Protein AF-W2SIA5-F1 (afdb_monomer)

Nearest PDB structures (foldseek):
  8cmk-assembly1_A  TM=9.482E-01  e=4.104E-12  Homo sapiens
  6gx9-assembly2_B  TM=9.485E-01  e=7.950E-12  Homo sapiens
  4c0o-assembly1_A  TM=9.451E-01  e=1.082E-11  Homo sapiens
  6gx9-assembly1_A  TM=9.386E-01  e=1.349E-11  Homo sapiens
  8cmk-assembly1_B  TM=9.142E-01  e=4.394E-10  Homo sapiens

Organism: Necator americanus (NCBI:txid51031)

Structure (mmCIF, N/CA/C/O backbone):
data_AF-W2SIA5-F1
#
_entry.id   AF-W2SIA5-F1
#
loop_
_atom_site.group_PDB
_atom_site.id
_atom_site.type_symbol
_atom_site.label_atom_id
_atom_site.label_alt_id
_atom_site.label_comp_id
_atom_site.label_asym_id
_atom_site.label_entity_id
_atom_site.label_seq_id
_atom_site.pdbx_PDB_ins_code
_atom_site.Cartn_x
_atom_site.Cartn_y
_atom_site.Cartn_z
_atom_site.occupancy
_atom_site.B_iso_or_equiv
_atom_site.auth_seq_id
_atom_site.auth_comp_id
_atom_site.auth_asym_id
_atom_site.auth_atom_id
_atom_site.pdbx_PDB_model_num
ATOM 1 N N . VAL A 1 1 ? -21.679 -14.537 -2.484 1.00 41.00 1 VAL A N 1
ATOM 2 C CA . VAL A 1 1 ? -22.756 -14.202 -1.515 1.00 41.00 1 VAL A CA 1
ATOM 3 C C . VAL A 1 1 ? -22.222 -14.153 -0.088 1.00 41.00 1 VAL A C 1
ATOM 5 O O . VAL A 1 1 ? -22.382 -13.116 0.531 1.00 41.00 1 VAL A O 1
ATOM 8 N N . ALA A 1 2 ? -21.519 -15.187 0.402 1.00 56.16 2 ALA A N 1
ATOM 9 C CA . ALA A 1 2 ? -20.934 -15.184 1.752 1.00 56.16 2 ALA A CA 1
ATOM 10 C C . ALA A 1 2 ? -19.915 -14.049 2.004 1.00 56.16 2 ALA A C 1
ATOM 12 O O . ALA A 1 2 ? -19.943 -13.447 3.071 1.00 56.16 2 ALA A O 1
ATOM 13 N N . ASP A 1 3 ? -19.079 -13.717 1.011 1.00 70.75 3 ASP A N 1
ATOM 14 C CA . ASP A 1 3 ? -18.048 -12.673 1.152 1.00 70.75 3 ASP A CA 1
ATOM 15 C C . ASP A 1 3 ? -18.654 -11.268 1.326 1.00 70.75 3 ASP A C 1
ATOM 17 O O . ASP A 1 3 ? -18.312 -10.548 2.255 1.00 70.75 3 ASP A O 1
ATOM 21 N N . ALA A 1 4 ? -19.673 -10.926 0.526 1.00 81.69 4 ALA A N 1
ATOM 22 C CA . ALA A 1 4 ? -20.373 -9.645 0.640 1.00 81.69 4 ALA A CA 1
ATOM 23 C C . ALA A 1 4 ? -21.065 -9.475 2.004 1.00 81.69 4 ALA A C 1
ATOM 25 O O . ALA A 1 4 ? -20.982 -8.410 2.609 1.00 81.69 4 ALA A O 1
ATOM 26 N N . THR A 1 5 ? -21.723 -10.522 2.517 1.00 85.62 5 THR A N 1
ATOM 27 C CA . THR A 1 5 ? -22.340 -10.476 3.851 1.00 85.62 5 THR A CA 1
ATOM 28 C C . THR A 1 5 ? -21.289 -10.327 4.950 1.00 85.62 5 THR A C 1
ATOM 30 O O . THR A 1 5 ? -21.499 -9.548 5.876 1.00 85.62 5 THR A O 1
ATOM 33 N N . ALA A 1 6 ? -20.151 -11.019 4.840 1.00 85.50 6 ALA A N 1
ATOM 34 C CA . ALA A 1 6 ? -19.053 -10.889 5.795 1.00 85.50 6 ALA A CA 1
ATOM 35 C C . ALA A 1 6 ? -18.486 -9.462 5.814 1.00 85.50 6 ALA A C 1
ATOM 37 O O . ALA A 1 6 ? -18.355 -8.883 6.889 1.00 85.50 6 ALA A O 1
ATOM 38 N N . THR A 1 7 ? -18.244 -8.854 4.648 1.00 88.25 7 THR A N 1
ATOM 39 C CA . THR A 1 7 ? -17.794 -7.456 4.565 1.00 88.25 7 THR A CA 1
ATOM 40 C C . THR A 1 7 ? -18.793 -6.499 5.212 1.00 88.25 7 THR A C 1
ATOM 42 O O . THR A 1 7 ? -18.383 -5.645 5.988 1.00 88.25 7 THR A O 1
ATOM 45 N N . GLN A 1 8 ? -20.099 -6.656 4.964 1.00 90.75 8 GLN A N 1
ATOM 46 C CA . GLN A 1 8 ? -21.122 -5.793 5.575 1.00 90.75 8 GLN A CA 1
ATOM 47 C C . GLN A 1 8 ? -21.176 -5.927 7.103 1.00 90.75 8 GLN A C 1
ATOM 49 O O . GLN A 1 8 ? -21.373 -4.934 7.798 1.00 90.75 8 GLN A O 1
ATOM 54 N N . LEU A 1 9 ? -20.956 -7.129 7.642 1.00 91.06 9 LEU A N 1
ATOM 55 C CA . LEU A 1 9 ? -20.844 -7.325 9.089 1.00 91.06 9 LEU A CA 1
ATOM 56 C C . LEU A 1 9 ? -19.571 -6.683 9.656 1.00 91.06 9 LEU A C 1
ATOM 58 O O . LEU A 1 9 ? -19.629 -6.079 10.724 1.00 91.06 9 LEU A O 1
ATOM 62 N N . CYS A 1 10 ? -18.439 -6.778 8.950 1.00 91.75 10 CYS A N 1
ATOM 63 C CA . CYS A 1 10 ? -17.202 -6.101 9.343 1.00 91.75 10 CYS A CA 1
ATOM 64 C C . CYS A 1 10 ? -17.365 -4.574 9.352 1.00 91.75 10 CYS A C 1
ATOM 66 O O . CYS A 1 10 ? -16.925 -3.937 10.304 1.00 91.75 10 CYS A O 1
ATOM 68 N N . LEU A 1 11 ? -18.035 -4.010 8.342 1.00 91.69 11 LEU A N 1
ATOM 69 C CA . LEU A 1 11 ? -18.348 -2.580 8.260 1.00 91.69 11 LEU A CA 1
ATOM 70 C C . LEU A 1 11 ? -19.246 -2.138 9.417 1.00 91.69 11 LEU A C 1
ATOM 72 O O . LEU A 1 11 ? -18.888 -1.230 10.155 1.00 91.69 11 LEU A O 1
ATOM 76 N N . ALA A 1 12 ? -20.354 -2.847 9.655 1.00 92.62 12 ALA A N 1
ATOM 77 C CA . ALA A 1 12 ? -21.257 -2.537 10.764 1.00 92.62 12 ALA A CA 1
ATOM 78 C C . ALA A 1 12 ? -20.556 -2.604 12.134 1.00 92.62 12 ALA A C 1
ATOM 80 O O . ALA A 1 12 ? -20.867 -1.827 13.037 1.00 92.62 12 ALA A O 1
ATOM 81 N N . LEU A 1 13 ? -19.607 -3.530 12.296 1.00 92.00 13 LEU A N 1
ATOM 82 C CA . LEU A 1 13 ? -18.819 -3.665 13.517 1.00 92.00 13 LEU A CA 1
ATOM 83 C C . LEU A 1 13 ? -17.800 -2.528 13.682 1.00 92.00 13 LEU A C 1
ATOM 85 O O . LEU A 1 13 ? -17.664 -2.000 14.784 1.00 92.00 13 LEU A O 1
ATOM 89 N N . ALA A 1 14 ? -17.116 -2.141 12.602 1.00 92.56 14 ALA A N 1
ATOM 90 C CA . ALA A 1 14 ? -16.221 -0.986 12.576 1.00 92.56 14 ALA A CA 1
ATOM 91 C C . ALA A 1 14 ? -16.980 0.309 12.910 1.00 92.56 14 ALA A C 1
ATOM 93 O O . ALA A 1 14 ? -16.576 1.042 13.811 1.00 92.56 14 ALA A O 1
ATOM 94 N N . ASP A 1 15 ? -18.128 0.533 12.272 1.00 92.19 15 ASP A N 1
ATOM 95 C CA . ASP A 1 15 ? -19.009 1.676 12.525 1.00 92.19 15 ASP A CA 1
ATOM 96 C C . ASP A 1 15 ? -19.472 1.754 13.979 1.00 92.19 15 ASP A C 1
ATOM 98 O O . ASP A 1 15 ? -19.475 2.833 14.579 1.00 92.19 15 ASP A O 1
ATOM 102 N N . LEU A 1 16 ? -19.874 0.615 14.552 1.00 92.75 16 LEU A N 1
ATOM 103 C CA . LEU A 1 16 ? -20.280 0.537 15.950 1.00 92.75 16 LEU A CA 1
ATOM 104 C C . LEU A 1 16 ? -19.120 0.922 16.869 1.00 92.75 16 LEU A C 1
ATOM 106 O O . LEU A 1 16 ? -19.309 1.731 17.773 1.00 92.75 16 LEU A O 1
ATOM 110 N N . TYR A 1 17 ? -17.921 0.394 16.617 1.00 92.62 17 TYR A N 1
ATOM 111 C CA . TYR A 1 17 ? -16.740 0.728 17.409 1.00 92.62 17 TYR A CA 1
ATOM 112 C C . TYR A 1 17 ? -16.408 2.222 17.353 1.00 92.62 17 TYR A C 1
ATOM 114 O O . TYR A 1 17 ? -16.183 2.856 18.384 1.00 92.62 17 TYR A O 1
ATOM 122 N N . ILE A 1 18 ? -16.428 2.811 16.154 1.00 91.69 18 ILE A N 1
ATOM 123 C CA . ILE A 1 18 ? -16.121 4.233 15.953 1.00 91.69 18 ILE A CA 1
ATOM 124 C C . ILE A 1 18 ? -17.081 5.124 16.757 1.00 91.69 18 ILE A C 1
ATOM 126 O O . ILE A 1 18 ? -16.669 6.151 17.307 1.00 91.69 18 ILE A O 1
ATOM 130 N N . GLN A 1 19 ? -18.348 4.717 16.854 1.00 91.38 19 GLN A N 1
ATOM 131 C CA . GLN A 1 19 ? -19.415 5.467 17.517 1.00 91.38 19 GLN A CA 1
ATOM 132 C C . GLN A 1 19 ? -19.482 5.291 19.039 1.00 91.38 19 GLN A C 1
ATOM 134 O O . GLN A 1 19 ? -20.185 6.076 19.672 1.00 91.38 19 GLN A O 1
ATOM 139 N N . VAL A 1 20 ? -18.785 4.312 19.629 1.00 91.69 20 VAL A N 1
ATOM 140 C CA . VAL A 1 20 ? -18.813 4.025 21.077 1.00 91.69 20 VAL A CA 1
ATOM 141 C C . VAL A 1 20 ? -17.487 4.461 21.723 1.00 91.69 20 VAL A C 1
ATOM 143 O O . VAL A 1 20 ? -16.496 3.735 21.634 1.00 91.69 20 VAL A O 1
ATOM 146 N N . PRO A 1 21 ? -17.419 5.645 22.369 1.00 86.31 21 PRO A N 1
ATOM 147 C CA . PRO A 1 21 ? -16.171 6.201 22.903 1.00 86.31 21 PRO A CA 1
ATOM 148 C C . PRO A 1 21 ? -15.521 5.377 24.017 1.00 86.31 21 PRO A C 1
ATOM 150 O O . PRO A 1 21 ? -14.311 5.445 24.223 1.00 86.31 21 PRO A O 1
ATOM 153 N N . GLU A 1 22 ? -16.317 4.605 24.751 1.00 90.00 22 GLU A N 1
ATOM 154 C CA . GLU A 1 22 ? -15.862 3.772 25.862 1.00 90.00 22 GLU A CA 1
ATOM 155 C C . GLU A 1 22 ? -15.037 2.569 25.390 1.00 90.00 22 GLU A C 1
ATOM 157 O O . GLU A 1 22 ? -14.276 1.993 26.174 1.00 90.00 22 GLU A O 1
ATOM 162 N N . TRP A 1 23 ? -15.181 2.177 24.123 1.00 89.31 23 TRP A N 1
ATOM 163 C CA . TRP A 1 23 ? -14.429 1.076 23.539 1.00 89.31 23 TRP A CA 1
ATOM 164 C C . TRP A 1 23 ? -13.054 1.570 23.084 1.00 89.31 23 TRP A C 1
ATOM 166 O O . TRP A 1 23 ? -12.936 2.586 22.398 1.00 89.31 23 TRP A O 1
ATOM 176 N N . ASN A 1 24 ? -12.019 0.856 23.530 1.00 87.31 24 ASN A N 1
ATOM 177 C CA . ASN A 1 24 ? -10.614 1.205 23.345 1.00 87.31 24 ASN A CA 1
ATOM 178 C C . ASN A 1 24 ? -9.786 -0.063 23.096 1.00 87.31 24 ASN A C 1
ATOM 180 O O . ASN A 1 24 ? -10.102 -1.127 23.631 1.00 87.31 24 ASN A O 1
ATOM 184 N N . ASN A 1 25 ? -8.670 0.081 22.382 1.00 84.88 25 ASN A N 1
ATOM 185 C CA . ASN A 1 25 ? -7.676 -0.965 22.117 1.00 84.88 25 ASN A CA 1
ATOM 186 C C . ASN A 1 25 ? -8.219 -2.185 21.346 1.00 84.88 25 ASN A C 1
ATOM 188 O O . ASN A 1 25 ? -7.842 -3.338 21.586 1.00 84.88 25 ASN A O 1
ATOM 192 N N . TRP A 1 26 ? -9.108 -1.930 20.395 1.00 85.69 26 TRP A N 1
ATOM 193 C CA . TRP A 1 26 ? -9.851 -2.964 19.681 1.00 85.69 26 TRP A CA 1
ATOM 194 C C . TRP A 1 26 ? -8.997 -3.825 18.780 1.00 85.69 26 TRP A C 1
ATOM 196 O O . TRP A 1 26 ? -9.182 -5.038 18.735 1.00 85.69 26 TRP A O 1
ATOM 206 N N . VAL A 1 27 ? -8.026 -3.229 18.089 1.00 87.69 27 VAL A N 1
ATOM 207 C CA . VAL A 1 27 ? -7.151 -3.986 17.187 1.00 87.69 27 VAL A CA 1
ATOM 208 C C . VAL A 1 27 ? -6.366 -5.043 17.962 1.00 87.69 27 VAL A C 1
ATOM 210 O O . VAL A 1 27 ? -6.310 -6.198 17.543 1.00 87.69 27 VAL A O 1
ATOM 213 N N . ALA A 1 28 ? -5.813 -4.688 19.124 1.00 87.31 28 ALA A N 1
ATOM 214 C CA . ALA A 1 28 ? -5.095 -5.644 19.960 1.00 87.31 28 ALA A CA 1
ATOM 215 C C . ALA A 1 28 ? -6.031 -6.734 20.503 1.00 87.31 28 ALA A C 1
ATOM 217 O O . ALA A 1 28 ? -5.681 -7.915 20.498 1.00 87.31 28 ALA A O 1
ATOM 218 N N . GLU A 1 29 ? -7.236 -6.360 20.942 1.00 88.44 29 GLU A N 1
ATOM 219 C CA . GLU A 1 29 ? -8.228 -7.320 21.421 1.00 88.44 29 GLU A CA 1
ATOM 220 C C . GLU A 1 29 ? -8.662 -8.297 20.318 1.00 88.44 29 GLU A C 1
ATOM 222 O O . GLU A 1 29 ? -8.733 -9.502 20.564 1.00 88.44 29 GLU A O 1
ATOM 227 N N . LEU A 1 30 ? -8.880 -7.812 19.094 1.00 88.38 30 LEU A N 1
ATOM 228 C CA . LEU A 1 30 ? -9.180 -8.644 17.933 1.00 88.38 30 LEU A CA 1
ATOM 229 C C . LEU A 1 30 ? -8.045 -9.622 17.638 1.00 88.38 30 LEU A C 1
ATOM 231 O O . LEU A 1 30 ? -8.294 -10.823 17.568 1.00 88.38 30 LEU A O 1
ATOM 235 N N . LEU A 1 31 ? -6.806 -9.144 17.502 1.00 88.50 31 LEU A N 1
ATOM 236 C CA . LEU A 1 31 ? -5.654 -10.006 17.212 1.00 88.50 31 LEU A CA 1
ATOM 237 C C . LEU A 1 31 ? -5.499 -11.111 18.274 1.00 88.50 31 LEU A C 1
ATOM 239 O O . LEU A 1 31 ? -5.285 -12.279 17.937 1.00 88.50 31 LEU A O 1
ATOM 243 N N . ASN A 1 32 ? -5.700 -10.779 19.552 1.00 87.00 32 ASN A N 1
ATOM 244 C CA . ASN A 1 32 ? -5.627 -11.738 20.657 1.00 87.00 32 ASN A CA 1
ATOM 245 C C . ASN A 1 32 ? -6.797 -12.733 20.663 1.00 87.00 32 ASN A C 1
ATOM 247 O O . ASN A 1 32 ? -6.602 -13.932 20.850 1.00 87.00 32 ASN A O 1
ATOM 251 N N . ARG A 1 33 ? -8.032 -12.267 20.448 1.00 86.25 33 ARG A N 1
ATOM 252 C CA . ARG A 1 33 ? -9.214 -13.144 20.445 1.00 86.25 33 ARG A CA 1
ATOM 253 C C . ARG A 1 33 ? -9.201 -14.096 19.260 1.00 86.25 33 ARG A C 1
ATOM 255 O O . ARG A 1 33 ? -9.511 -15.272 19.417 1.00 86.25 33 ARG A O 1
ATOM 262 N N . PHE A 1 34 ? -8.847 -13.604 18.079 1.00 82.69 34 PHE A N 1
ATOM 263 C CA . PHE A 1 34 ? -8.859 -14.403 16.859 1.00 82.69 34 PHE A CA 1
ATOM 264 C C . PHE A 1 34 ? -7.721 -15.419 16.798 1.00 82.69 34 PHE A C 1
ATOM 266 O O . PHE A 1 34 ? -7.920 -16.481 16.216 1.00 82.69 34 PHE A O 1
ATOM 273 N N . SER A 1 35 ? -6.579 -15.140 17.431 1.00 76.19 35 SER A N 1
ATOM 274 C CA . SER A 1 35 ? -5.504 -16.129 17.589 1.00 76.19 35 SER A CA 1
ATOM 275 C C . SER A 1 35 ? -5.831 -17.220 18.617 1.00 76.19 35 SER A C 1
ATOM 277 O O . SER A 1 35 ? -5.344 -18.339 18.482 1.00 76.19 35 SER A O 1
ATOM 279 N N . ALA A 1 36 ? -6.675 -16.934 19.615 1.00 78.75 36 ALA A N 1
ATOM 280 C CA . ALA A 1 36 ? -7.061 -17.893 20.654 1.00 78.75 36 ALA A CA 1
ATOM 281 C C . ALA A 1 36 ? -8.204 -18.848 20.255 1.00 78.75 36 ALA A C 1
ATOM 283 O O . ALA A 1 36 ? -8.404 -19.876 20.902 1.00 78.75 36 ALA A O 1
ATOM 284 N N . LEU A 1 37 ? -8.994 -18.506 19.235 1.00 78.25 37 LEU A N 1
ATOM 285 C CA . LEU A 1 37 ? -10.151 -19.297 18.815 1.00 78.25 37 LEU A CA 1
ATOM 286 C C . LEU A 1 37 ? -9.750 -20.435 17.865 1.00 78.25 37 LEU A C 1
ATOM 288 O O . LEU A 1 37 ? -9.020 -20.226 16.903 1.00 78.25 37 LEU A O 1
ATOM 292 N N . GLU A 1 38 ? -10.328 -21.623 18.053 1.00 72.00 38 GLU A N 1
ATOM 293 C CA . GLU A 1 38 ? -10.110 -22.762 17.152 1.00 72.00 38 GLU A CA 1
ATOM 294 C C . GLU A 1 38 ? -10.699 -22.503 15.750 1.00 72.00 38 GLU A C 1
ATOM 296 O O . GLU A 1 38 ? -11.859 -22.088 15.622 1.00 72.00 38 GLU A O 1
ATOM 301 N N . GLY A 1 39 ? -9.907 -22.748 14.698 1.00 78.44 39 GLY A N 1
ATOM 302 C CA . GLY A 1 39 ? -10.290 -22.633 13.280 1.00 78.44 39 GLY A CA 1
ATOM 303 C C . GLY A 1 39 ? -9.707 -21.411 12.550 1.00 78.44 39 GLY A C 1
ATOM 304 O O . GLY A 1 39 ? -9.493 -20.360 13.150 1.00 78.44 39 GLY A O 1
ATOM 305 N N . ASP A 1 40 ? -9.485 -21.536 11.236 1.00 83.88 40 ASP A N 1
ATOM 306 C CA . ASP A 1 40 ? -8.962 -20.446 10.400 1.00 83.88 40 ASP A CA 1
ATOM 307 C C . ASP A 1 40 ? -10.010 -19.337 10.196 1.00 83.88 40 ASP A C 1
ATOM 309 O O . ASP A 1 40 ? -11.038 -19.525 9.542 1.00 83.88 40 ASP A O 1
ATOM 313 N N . ARG A 1 41 ? -9.734 -18.158 10.764 1.00 87.50 41 ARG A N 1
ATOM 314 C CA . ARG A 1 41 ? -10.523 -16.925 10.594 1.00 87.50 41 ARG A CA 1
ATOM 315 C C . ARG A 1 41 ? -9.714 -15.798 9.953 1.00 87.50 41 ARG A C 1
ATOM 317 O O . ARG A 1 41 ? -10.160 -14.650 9.959 1.00 87.50 41 ARG A O 1
ATOM 324 N N . THR A 1 42 ? -8.556 -16.118 9.380 1.00 90.25 42 THR A N 1
ATOM 325 C CA . THR A 1 42 ? -7.584 -15.150 8.848 1.00 90.25 42 THR A CA 1
ATOM 326 C C . THR A 1 42 ? -8.234 -14.218 7.825 1.00 90.25 42 THR A C 1
ATOM 328 O O . THR A 1 42 ? -8.111 -13.001 7.924 1.00 90.25 42 THR A O 1
ATOM 331 N N . ARG A 1 43 ? -9.036 -14.769 6.901 1.00 90.31 43 ARG A N 1
ATOM 332 C CA . ARG A 1 43 ? -9.783 -13.999 5.883 1.00 90.31 43 ARG A CA 1
ATOM 333 C C . ARG A 1 43 ? -10.713 -12.943 6.484 1.00 90.31 43 ARG A C 1
ATOM 335 O O . ARG A 1 43 ? -10.759 -11.809 6.007 1.00 90.31 43 ARG A O 1
ATOM 342 N N . MET A 1 44 ? -11.454 -13.311 7.527 1.00 88.88 44 MET A N 1
ATOM 343 C CA . MET A 1 44 ? -12.400 -12.411 8.187 1.00 88.88 44 MET A CA 1
ATOM 344 C C . MET A 1 44 ? -11.668 -11.331 8.983 1.00 88.88 44 MET A C 1
ATOM 346 O O . MET A 1 44 ? -12.041 -10.164 8.905 1.00 88.88 44 MET A O 1
ATOM 350 N N . LEU A 1 45 ? -10.600 -11.704 9.695 1.00 91.88 45 LEU A N 1
ATOM 351 C CA . LEU A 1 45 ? -9.780 -10.755 10.441 1.00 91.88 45 LEU A CA 1
ATOM 352 C C . LEU A 1 45 ? -9.109 -9.738 9.509 1.00 91.88 45 LEU A C 1
ATOM 354 O O . LEU A 1 45 ? -9.203 -8.547 9.772 1.00 91.88 45 LEU A O 1
ATOM 358 N N . LEU A 1 46 ? -8.526 -10.167 8.385 1.00 92.25 46 LEU A N 1
ATOM 359 C CA . LEU A 1 46 ? -7.980 -9.247 7.376 1.00 92.25 46 LEU A CA 1
ATOM 360 C C . LEU A 1 46 ? -9.039 -8.297 6.820 1.00 92.25 46 LEU A C 1
ATOM 362 O O . LEU A 1 46 ? -8.768 -7.116 6.642 1.00 92.25 46 LEU A O 1
ATOM 366 N N . THR A 1 47 ? -10.246 -8.804 6.555 1.00 91.56 47 THR A N 1
ATOM 367 C CA . THR A 1 47 ? -11.352 -7.965 6.075 1.00 91.56 47 THR A CA 1
ATOM 368 C C . THR A 1 47 ? -11.701 -6.903 7.113 1.00 91.56 47 THR A C 1
ATOM 370 O O . THR A 1 47 ? -11.823 -5.737 6.760 1.00 91.56 47 THR A O 1
ATOM 373 N N . LEU A 1 48 ? -11.789 -7.281 8.391 1.00 92.25 48 LEU A N 1
ATOM 374 C CA . LEU A 1 48 ? -12.081 -6.361 9.487 1.00 92.25 48 LEU A CA 1
ATOM 375 C C . LEU A 1 48 ? -10.969 -5.322 9.695 1.00 92.25 48 LEU A C 1
ATOM 377 O O . LEU A 1 48 ? -11.263 -4.138 9.822 1.00 92.25 48 LEU A O 1
ATOM 381 N N . LEU A 1 49 ? -9.704 -5.752 9.687 1.00 93.38 49 LEU A N 1
ATOM 382 C CA . LEU A 1 49 ? -8.547 -4.860 9.798 1.00 93.38 49 LEU A CA 1
ATOM 383 C C . LEU A 1 49 ? -8.484 -3.881 8.625 1.00 93.38 49 LEU A C 1
ATOM 385 O O . LEU A 1 49 ? -8.169 -2.720 8.835 1.00 93.38 49 LEU A O 1
ATOM 389 N N . ARG A 1 50 ? -8.822 -4.319 7.409 1.00 93.25 50 ARG A N 1
ATOM 390 C CA . ARG A 1 50 ? -8.833 -3.456 6.226 1.00 93.25 50 ARG A CA 1
ATOM 391 C C . ARG A 1 50 ? -9.937 -2.398 6.285 1.00 93.25 50 ARG A C 1
ATOM 393 O O . ARG A 1 50 ? -9.653 -1.231 6.043 1.00 93.25 50 ARG A O 1
ATOM 400 N N . VAL A 1 51 ? -11.182 -2.790 6.571 1.00 92.06 51 VAL A N 1
ATOM 401 C CA . VAL A 1 51 ? -12.313 -1.841 6.538 1.00 92.06 51 VAL A CA 1
ATOM 402 C C . VAL A 1 51 ? -12.245 -0.820 7.668 1.00 92.06 51 VAL A C 1
ATOM 404 O O . VAL A 1 51 ? -12.802 0.261 7.553 1.00 92.06 51 VAL A O 1
ATOM 407 N N . PHE A 1 52 ? -11.566 -1.137 8.770 1.00 91.50 52 PHE A N 1
ATOM 408 C CA . PHE A 1 52 ? -11.599 -0.288 9.951 1.00 91.50 52 PHE A CA 1
ATOM 409 C C . PHE A 1 52 ? -10.933 1.093 9.739 1.00 91.50 52 PHE A C 1
ATOM 411 O O . PHE A 1 52 ? -11.596 2.095 10.006 1.00 91.50 52 PHE A O 1
ATOM 418 N N . PRO A 1 53 ? -9.704 1.208 9.191 1.00 91.38 53 PRO A N 1
ATOM 419 C CA . PRO A 1 53 ? -9.145 2.495 8.770 1.00 91.38 53 PRO A CA 1
ATOM 420 C C . PRO A 1 53 ? -9.994 3.227 7.719 1.00 91.38 53 PRO A C 1
ATOM 422 O O . PRO A 1 53 ? -10.141 4.446 7.813 1.00 91.38 53 PRO A O 1
ATOM 425 N N . GLU A 1 54 ? -10.569 2.500 6.749 1.00 89.25 54 GLU A N 1
ATOM 426 C CA . GLU A 1 54 ? -11.434 3.078 5.707 1.00 89.25 54 GLU A CA 1
ATOM 427 C C . GLU A 1 54 ? -12.666 3.755 6.344 1.00 89.25 54 GLU A C 1
ATOM 429 O O . GLU A 1 54 ? -12.949 4.921 6.073 1.00 89.25 54 GLU A O 1
ATOM 434 N N . GLU A 1 55 ? -13.348 3.084 7.275 1.00 91.12 55 GLU A N 1
ATOM 435 C CA . GLU A 1 55 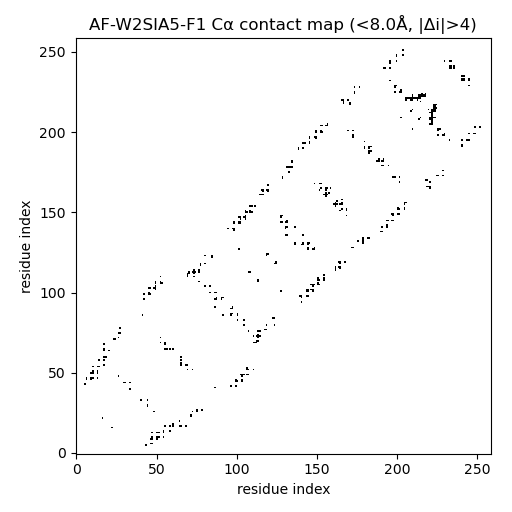? -14.534 3.638 7.940 1.00 91.12 55 GLU A CA 1
ATOM 436 C C . GLU A 1 55 ? -14.211 4.844 8.827 1.00 91.12 55 GLU A C 1
ATOM 438 O O . GLU A 1 55 ? -14.989 5.796 8.890 1.00 91.12 55 GLU A O 1
ATOM 443 N N . VAL A 1 56 ? -13.036 4.889 9.464 1.00 90.38 56 VAL A N 1
ATOM 444 C CA . VAL A 1 56 ? -12.620 6.070 10.243 1.00 90.38 56 VAL A CA 1
ATOM 445 C C . VAL A 1 56 ? -12.547 7.317 9.356 1.00 90.38 56 VAL A C 1
ATOM 447 O O . VAL A 1 56 ? -12.977 8.391 9.791 1.00 90.38 56 VAL A O 1
ATOM 450 N N . GLN A 1 57 ? -12.072 7.177 8.113 1.00 85.50 57 GLN A N 1
ATOM 451 C CA . GLN A 1 57 ? -11.982 8.259 7.124 1.00 85.50 57 GLN A CA 1
ATOM 452 C C . GLN A 1 57 ? -13.362 8.849 6.791 1.00 85.50 57 GLN A C 1
ATOM 454 O O . GLN A 1 57 ? -13.512 10.071 6.735 1.00 85.50 57 GLN A O 1
ATOM 459 N N . TYR A 1 58 ? -14.366 7.991 6.585 1.00 85.56 58 TYR A N 1
ATOM 460 C CA . TYR A 1 58 ? -15.705 8.380 6.116 1.00 85.56 58 TYR A CA 1
ATOM 461 C C . TYR A 1 58 ? -16.741 8.540 7.237 1.00 85.56 58 TYR A C 1
ATOM 463 O O . TYR A 1 58 ? -17.875 8.967 6.991 1.00 85.56 58 TYR A O 1
ATOM 471 N N . SER A 1 59 ? -16.355 8.241 8.475 1.00 87.62 59 SER A N 1
ATOM 472 C CA . SER A 1 59 ? -17.231 8.320 9.637 1.00 87.62 59 SER A CA 1
ATOM 473 C C . SER A 1 59 ? -17.767 9.732 9.898 1.00 87.62 59 SER A C 1
ATOM 475 O O . SER A 1 59 ? -17.083 10.754 9.773 1.00 87.62 59 SER A O 1
ATOM 477 N N . LYS A 1 60 ? -19.021 9.787 10.361 1.00 88.88 60 LYS A N 1
ATOM 478 C CA . LYS A 1 60 ? -19.722 11.035 10.713 1.00 88.88 60 LYS A CA 1
ATOM 479 C C . LYS A 1 60 ? -19.403 11.552 12.122 1.00 88.88 60 LYS A C 1
ATOM 481 O O . LYS A 1 60 ? -20.049 12.495 12.578 1.00 88.88 60 LYS A O 1
ATOM 486 N N . VAL A 1 61 ? -18.449 10.942 12.829 1.00 91.38 61 VAL A N 1
ATOM 487 C CA . VAL A 1 61 ? -18.042 11.395 14.169 1.00 91.38 61 VAL A CA 1
ATOM 488 C C . VAL A 1 61 ? -17.222 12.689 14.089 1.00 91.38 61 VAL A C 1
ATOM 490 O O . VAL A 1 61 ? -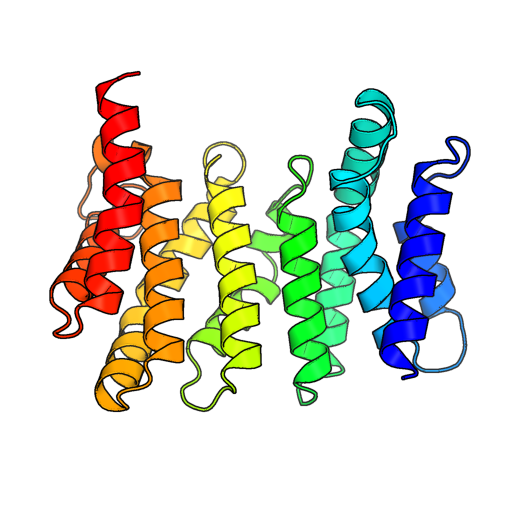16.757 13.089 13.022 1.00 91.38 61 VAL A O 1
ATOM 493 N N . GLY A 1 62 ? -17.066 13.385 15.216 1.00 92.62 62 GLY A N 1
ATOM 494 C CA . GLY A 1 62 ? -16.256 14.605 15.275 1.00 92.62 62 GLY A CA 1
ATOM 495 C C . GLY A 1 62 ? -14.764 14.336 15.037 1.00 92.62 62 GLY A C 1
ATOM 496 O O . GLY A 1 62 ? -14.268 13.251 15.335 1.00 92.62 62 GLY A O 1
ATOM 497 N N . GLU A 1 63 ? -14.030 15.345 14.559 1.00 92.38 63 GLU A N 1
ATOM 498 C CA . GLU A 1 63 ? -12.593 15.227 14.246 1.00 92.38 63 GLU A CA 1
ATOM 499 C C . GLU A 1 63 ? -11.748 14.786 15.452 1.00 92.38 63 GLU A C 1
ATOM 501 O O . GLU A 1 63 ? -10.832 13.987 15.293 1.00 92.38 63 GLU A O 1
ATOM 506 N N . ASN A 1 64 ? -12.101 15.221 16.667 1.00 92.56 64 ASN A N 1
ATOM 507 C CA . ASN A 1 64 ? -11.423 14.778 17.890 1.00 92.56 64 ASN A CA 1
ATOM 508 C C . ASN A 1 64 ? -11.485 13.253 18.046 1.00 92.56 64 ASN A C 1
ATOM 510 O O . ASN A 1 64 ? -10.454 12.614 18.241 1.00 92.56 64 ASN A O 1
ATOM 514 N N . ARG A 1 65 ? -12.675 12.662 17.865 1.00 91.94 65 ARG A N 1
ATOM 515 C CA . ARG A 1 65 ? -12.857 11.210 17.955 1.00 91.94 65 ARG A CA 1
ATOM 516 C C . ARG A 1 65 ? -12.143 10.481 16.817 1.00 91.94 65 ARG A C 1
ATOM 518 O O . ARG A 1 65 ? -11.532 9.446 17.055 1.00 91.94 65 ARG A O 1
ATOM 525 N N . ARG A 1 66 ? -12.161 11.025 15.593 1.00 92.75 66 ARG A N 1
ATOM 526 C CA . ARG A 1 66 ? -11.381 10.452 14.481 1.00 92.75 66 ARG A CA 1
ATOM 527 C C . ARG A 1 66 ? -9.889 10.424 14.798 1.00 92.75 66 ARG A C 1
ATOM 529 O O . ARG A 1 66 ? -9.250 9.408 14.556 1.00 92.75 66 ARG A O 1
ATOM 536 N N . ASN A 1 67 ? -9.346 11.497 15.369 1.00 93.50 67 ASN A N 1
ATOM 537 C CA . ASN A 1 67 ? -7.933 11.565 15.739 1.00 93.50 67 ASN A CA 1
ATOM 538 C C . ASN A 1 67 ? -7.571 10.606 16.876 1.00 93.50 67 ASN A C 1
ATOM 540 O O . ASN A 1 67 ? -6.529 9.962 16.799 1.00 93.50 67 ASN A O 1
ATOM 544 N N . GLU A 1 68 ? -8.435 10.440 17.880 1.00 93.19 68 GLU A N 1
ATOM 545 C CA . GLU A 1 68 ? -8.264 9.401 18.907 1.00 93.19 68 GLU A CA 1
ATOM 546 C C . GLU A 1 68 ? -8.129 8.009 18.276 1.00 93.19 68 GLU A C 1
ATOM 548 O O . GLU A 1 68 ? -7.165 7.297 18.554 1.00 93.19 68 GLU A O 1
ATOM 553 N N . ILE A 1 69 ? -9.043 7.648 17.369 1.00 93.25 69 ILE A N 1
ATOM 554 C CA . ILE A 1 69 ? -9.036 6.329 16.724 1.00 93.25 69 ILE A CA 1
ATOM 555 C C . ILE A 1 69 ? -7.846 6.182 15.766 1.00 93.25 69 ILE A C 1
ATOM 557 O O . ILE A 1 69 ? -7.214 5.130 15.740 1.00 93.25 69 ILE A O 1
ATOM 561 N N . ARG A 1 70 ? -7.478 7.224 15.007 1.00 94.06 70 ARG A N 1
ATOM 562 C CA . ARG A 1 70 ? -6.271 7.213 14.157 1.00 94.06 70 ARG A CA 1
ATOM 563 C C . ARG A 1 70 ? -5.012 6.949 14.977 1.00 94.06 70 ARG A C 1
ATOM 565 O O . ARG A 1 70 ? -4.179 6.147 14.558 1.00 94.06 70 ARG A O 1
ATOM 572 N N . ASN A 1 71 ? -4.891 7.577 16.145 1.00 94.19 71 ASN A N 1
ATOM 573 C CA . ASN A 1 71 ? -3.769 7.358 17.056 1.00 94.19 71 ASN A CA 1
ATOM 574 C C . ASN A 1 71 ? -3.778 5.938 17.635 1.00 94.19 71 ASN A C 1
ATOM 576 O O . ASN A 1 71 ? -2.727 5.308 17.729 1.00 94.19 71 ASN A O 1
ATOM 580 N N . GLU A 1 72 ? -4.953 5.402 17.971 1.00 93.56 72 GLU A N 1
ATOM 581 C CA . GLU A 1 72 ? -5.099 4.014 18.420 1.00 93.56 72 GLU A CA 1
ATOM 582 C C . GLU A 1 72 ? -4.674 3.016 17.327 1.00 93.56 72 GLU A C 1
ATOM 584 O O . GLU A 1 72 ? -3.866 2.114 17.567 1.00 93.56 72 GLU A O 1
ATOM 589 N N . LEU A 1 73 ? -5.158 3.216 16.098 1.00 93.06 73 LEU A N 1
ATOM 590 C CA . LEU A 1 73 ? -4.777 2.427 14.929 1.00 93.06 73 LEU A CA 1
ATOM 591 C C . LEU A 1 73 ? -3.266 2.475 14.697 1.00 93.06 73 LEU A C 1
ATOM 593 O O . LEU A 1 73 ? -2.644 1.429 14.505 1.00 93.06 73 LEU A O 1
ATOM 597 N N . ALA A 1 74 ? -2.670 3.665 14.771 1.00 93.81 74 ALA A N 1
ATOM 598 C CA . ALA A 1 74 ? -1.233 3.855 14.628 1.00 93.81 74 ALA A CA 1
ATOM 599 C C . ALA A 1 74 ? -0.435 3.122 15.716 1.00 93.81 74 ALA A C 1
ATOM 601 O O . ALA A 1 74 ? 0.550 2.455 15.399 1.00 93.81 74 ALA A O 1
ATOM 602 N N . ALA A 1 75 ? -0.889 3.166 16.974 1.00 93.44 75 ALA A N 1
ATOM 603 C CA . ALA A 1 75 ? -0.259 2.447 18.081 1.00 93.44 75 ALA A CA 1
ATOM 604 C C . ALA A 1 75 ? -0.268 0.922 17.870 1.00 93.44 75 ALA A C 1
ATOM 606 O O . ALA A 1 75 ? 0.681 0.235 18.244 1.00 93.44 75 ALA A O 1
ATOM 607 N N . SER A 1 76 ? -1.308 0.392 17.220 1.00 92.50 76 SER A N 1
ATOM 608 C CA . SER A 1 76 ? -1.407 -1.028 16.857 1.00 92.50 76 SER A CA 1
ATOM 609 C C . SER A 1 76 ? -0.694 -1.409 15.549 1.00 92.50 76 SER A C 1
ATOM 611 O O . SER A 1 76 ? -0.604 -2.594 15.221 1.00 92.50 76 SER A O 1
ATOM 613 N N . GLY A 1 77 ? -0.163 -0.435 14.800 1.00 92.06 77 GLY A N 1
ATOM 614 C CA . GLY A 1 77 ? 0.343 -0.628 13.439 1.00 92.06 77 GLY A CA 1
ATOM 615 C C . GLY A 1 77 ? 1.458 -1.670 13.325 1.00 92.06 77 GLY A C 1
ATOM 616 O O . GLY A 1 77 ? 1.414 -2.525 12.444 1.00 92.06 77 GLY A O 1
ATOM 617 N N . ALA A 1 78 ? 2.416 -1.672 14.257 1.00 91.56 78 ALA A N 1
ATOM 618 C CA . ALA A 1 78 ? 3.498 -2.661 14.268 1.00 91.56 78 ALA A CA 1
ATOM 619 C C . ALA A 1 78 ? 2.978 -4.096 14.482 1.00 91.56 78 ALA A C 1
ATOM 621 O O . ALA A 1 78 ? 3.429 -5.029 13.818 1.00 91.56 78 ALA A O 1
ATOM 622 N N . SER A 1 79 ? 1.994 -4.279 15.370 1.00 92.38 79 SER A N 1
ATOM 623 C CA . SER A 1 79 ? 1.356 -5.581 15.602 1.00 92.38 79 SER A CA 1
ATOM 624 C C . SER A 1 79 ? 0.573 -6.051 14.380 1.00 92.38 79 SER A C 1
ATOM 626 O O . SER A 1 79 ? 0.649 -7.224 14.021 1.00 92.38 79 SER A O 1
ATOM 628 N N . VAL A 1 80 ? -0.131 -5.136 13.708 1.00 93.88 80 VAL A N 1
ATOM 629 C CA . VAL A 1 80 ? -0.852 -5.436 12.466 1.00 93.88 80 VAL A CA 1
ATOM 630 C C . VAL A 1 80 ? 0.121 -5.841 11.370 1.00 93.88 80 VAL A C 1
ATOM 632 O O . VAL A 1 80 ? -0.061 -6.894 10.772 1.00 93.88 80 VAL A O 1
ATOM 635 N N . PHE A 1 81 ? 1.189 -5.081 11.133 1.00 93.75 81 PHE A N 1
ATOM 636 C CA . PHE A 1 81 ? 2.180 -5.438 10.119 1.00 93.75 81 PHE A CA 1
ATOM 637 C C . PHE A 1 81 ? 2.903 -6.750 10.441 1.00 93.75 81 PHE A C 1
ATOM 639 O O . PHE A 1 81 ? 3.098 -7.561 9.542 1.00 93.75 81 PHE A O 1
ATOM 646 N N . SER A 1 82 ? 3.221 -7.031 11.707 1.00 92.31 82 SER A N 1
ATOM 647 C CA . SER A 1 82 ? 3.749 -8.344 12.099 1.00 92.31 82 SER A CA 1
ATOM 648 C C . SER A 1 82 ? 2.771 -9.479 11.777 1.00 92.31 82 SER A C 1
ATOM 650 O O . SER A 1 82 ? 3.181 -10.509 11.241 1.00 92.31 82 SER A O 1
ATOM 652 N N . TYR A 1 83 ? 1.476 -9.278 12.036 1.00 93.06 83 TYR A N 1
ATOM 653 C CA . TYR A 1 83 ? 0.435 -10.229 11.655 1.00 93.06 83 TYR A CA 1
ATOM 654 C C . TYR A 1 83 ? 0.347 -10.401 10.131 1.00 93.06 83 TYR A C 1
ATOM 656 O O . TYR A 1 83 ? 0.318 -11.531 9.651 1.00 93.06 83 TYR A O 1
ATOM 664 N N . LEU A 1 84 ? 0.381 -9.313 9.354 1.00 94.38 84 LEU A N 1
ATOM 665 C CA . LEU A 1 84 ? 0.388 -9.375 7.888 1.00 94.38 84 LEU A CA 1
ATOM 666 C C . LEU A 1 84 ? 1.581 -10.179 7.348 1.00 94.38 84 LEU A C 1
ATOM 668 O O . LEU A 1 84 ? 1.394 -10.979 6.432 1.00 94.38 84 LEU A O 1
ATOM 672 N N . SER A 1 85 ? 2.775 -10.036 7.938 1.00 92.69 85 SER A N 1
ATOM 673 C CA . SER A 1 85 ? 3.947 -10.845 7.569 1.00 92.69 85 SER A CA 1
ATOM 674 C C . SER A 1 85 ? 3.701 -12.336 7.796 1.00 92.69 85 SER A C 1
ATOM 676 O O . SER A 1 85 ? 3.931 -13.139 6.896 1.00 92.69 85 SER A O 1
ATOM 678 N N . GLN A 1 86 ? 3.162 -12.707 8.962 1.00 91.81 86 GLN A N 1
ATOM 679 C CA . GLN A 1 86 ? 2.838 -14.105 9.281 1.00 91.81 86 GLN A CA 1
ATOM 680 C C . GLN A 1 86 ? 1.797 -14.683 8.317 1.00 91.81 86 GLN A C 1
ATOM 682 O O . GLN A 1 86 ? 1.877 -15.847 7.926 1.00 91.81 86 GLN A O 1
ATOM 687 N N . VAL A 1 87 ? 0.820 -13.871 7.907 1.00 92.75 87 VAL A N 1
ATOM 688 C CA . VAL A 1 87 ? -0.178 -14.284 6.919 1.00 92.75 87 VAL A CA 1
ATOM 689 C C . VAL A 1 87 ? 0.464 -14.521 5.552 1.00 92.75 87 VAL A C 1
ATOM 691 O O . VAL A 1 87 ? 0.148 -15.525 4.919 1.00 92.75 87 VAL A O 1
ATOM 694 N N . LEU A 1 88 ? 1.370 -13.656 5.087 1.00 92.19 88 LEU A N 1
ATOM 695 C CA . LEU A 1 88 ? 2.065 -13.883 3.813 1.00 92.19 88 LEU A CA 1
ATOM 696 C C . LEU A 1 88 ? 2.892 -15.169 3.835 1.00 92.19 88 LEU A C 1
ATOM 698 O O . LEU A 1 88 ? 2.873 -15.913 2.858 1.00 92.19 88 LEU A O 1
ATOM 702 N N . GLU A 1 89 ? 3.558 -15.464 4.951 1.00 91.00 89 GLU A N 1
ATOM 703 C CA . GLU A 1 89 ? 4.311 -16.711 5.128 1.00 91.00 89 GLU A CA 1
ATOM 704 C C . GLU A 1 89 ? 3.389 -17.942 5.125 1.00 91.00 89 GLU A C 1
ATOM 706 O O . GLU A 1 89 ? 3.664 -18.926 4.438 1.00 91.00 89 GLU A O 1
ATOM 711 N N . GLY A 1 90 ? 2.263 -17.884 5.845 1.00 90.44 90 GLY A N 1
ATOM 712 C CA . GLY A 1 90 ? 1.309 -18.993 5.946 1.00 90.44 90 GLY A CA 1
ATOM 713 C C . GLY A 1 90 ? 0.478 -19.241 4.681 1.00 90.44 90 GLY A C 1
ATOM 714 O O . GLY A 1 90 ? 0.047 -20.368 4.444 1.00 90.44 90 GLY A O 1
ATOM 715 N N . TYR A 1 91 ? 0.266 -18.210 3.858 1.00 90.88 91 TYR A N 1
ATOM 716 C CA . TYR A 1 91 ? -0.606 -18.237 2.677 1.00 90.88 91 TYR A CA 1
ATOM 717 C C . TYR A 1 91 ? 0.129 -17.871 1.378 1.00 90.88 91 TYR A C 1
ATOM 719 O O . TYR A 1 91 ? -0.488 -17.387 0.432 1.00 90.88 91 TYR A O 1
ATOM 727 N N . ALA A 1 92 ? 1.432 -18.152 1.286 1.00 87.38 92 ALA A N 1
ATOM 728 C CA . ALA A 1 92 ? 2.293 -17.748 0.166 1.00 87.38 92 ALA A CA 1
ATOM 729 C C . ALA A 1 92 ? 1.837 -18.226 -1.232 1.00 87.38 92 ALA A C 1
ATOM 731 O O . ALA A 1 92 ? 2.279 -17.692 -2.245 1.00 87.38 92 ALA A O 1
ATOM 732 N N . SER A 1 93 ? 0.975 -19.246 -1.315 1.00 89.62 93 SER A N 1
ATOM 733 C CA . SER A 1 93 ? 0.410 -19.749 -2.581 1.00 89.62 93 SER A CA 1
ATOM 734 C C . SER A 1 93 ? -1.030 -19.288 -2.851 1.00 89.62 93 SER A C 1
ATOM 736 O O . SER A 1 93 ? -1.559 -19.554 -3.929 1.00 89.62 93 SER A O 1
ATOM 738 N N . ASP A 1 94 ? -1.682 -18.617 -1.898 1.00 93.44 94 ASP A N 1
ATOM 739 C CA . ASP A 1 94 ? -3.062 -18.142 -2.027 1.00 93.44 94 ASP A CA 1
ATOM 740 C C . ASP A 1 94 ? -3.070 -16.672 -2.469 1.00 93.44 94 ASP A C 1
ATOM 742 O O . ASP A 1 94 ? -2.897 -15.744 -1.678 1.00 93.44 94 ASP A O 1
ATOM 746 N N . GLN A 1 95 ? -3.283 -16.461 -3.767 1.00 92.62 95 GLN A N 1
ATOM 747 C CA . GLN A 1 95 ? -3.269 -15.131 -4.377 1.00 92.62 95 GLN A CA 1
ATOM 748 C C . GLN A 1 95 ? -4.354 -14.194 -3.826 1.00 92.62 95 GLN A C 1
ATOM 750 O O . GLN A 1 95 ? -4.117 -12.988 -3.749 1.00 92.62 95 GLN A O 1
ATOM 755 N N . ASP A 1 96 ? -5.523 -14.710 -3.421 1.00 92.00 96 ASP A N 1
ATOM 756 C CA . ASP A 1 96 ? -6.573 -13.873 -2.821 1.00 92.00 96 ASP A CA 1
ATOM 757 C C . ASP A 1 96 ? -6.146 -13.402 -1.429 1.00 92.00 96 ASP A C 1
ATOM 759 O O . ASP A 1 96 ? -6.316 -12.230 -1.093 1.00 92.00 96 ASP A O 1
ATOM 763 N N . MET A 1 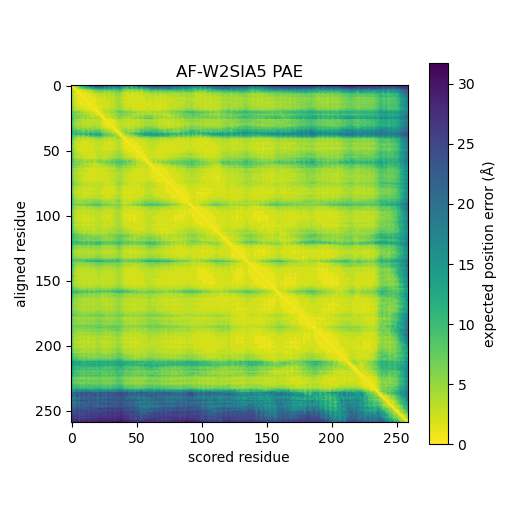97 ? -5.509 -14.275 -0.645 1.00 93.44 97 MET A N 1
ATOM 764 C CA . MET A 1 97 ? -4.955 -13.902 0.658 1.00 93.44 97 MET A CA 1
ATOM 765 C C . MET A 1 97 ? -3.853 -12.855 0.540 1.00 93.44 97 MET A C 1
ATOM 767 O O . MET A 1 97 ? -3.908 -11.844 1.240 1.00 93.44 97 MET A O 1
ATOM 771 N N . ILE A 1 98 ? -2.899 -13.048 -0.375 1.00 95.12 98 ILE A N 1
ATOM 772 C CA . ILE A 1 98 ? -1.831 -12.069 -0.621 1.00 95.12 98 ILE A CA 1
ATOM 773 C C . ILE A 1 98 ? -2.449 -10.727 -1.021 1.00 95.12 98 ILE A C 1
ATOM 775 O O . ILE A 1 98 ? -2.126 -9.702 -0.426 1.00 95.12 98 ILE A O 1
ATOM 779 N N . LYS A 1 99 ? -3.413 -10.724 -1.950 1.00 94.75 99 LYS A N 1
ATOM 780 C CA . LYS A 1 99 ? -4.133 -9.509 -2.350 1.00 94.75 99 LYS A CA 1
ATOM 781 C C . LYS A 1 99 ? -4.781 -8.804 -1.153 1.00 94.75 99 LYS A C 1
ATOM 783 O O . LYS A 1 99 ? -4.651 -7.589 -1.022 1.00 94.75 99 LYS A O 1
ATOM 788 N N . LYS A 1 100 ? -5.466 -9.537 -0.267 1.00 94.00 100 LYS A N 1
ATOM 789 C CA . LYS A 1 100 ? -6.082 -8.951 0.938 1.00 94.00 100 LYS A CA 1
ATOM 790 C C . LYS A 1 100 ? -5.043 -8.349 1.883 1.00 94.00 100 LYS A C 1
ATOM 792 O O . LYS A 1 100 ? -5.308 -7.290 2.445 1.00 94.00 100 LYS A O 1
ATOM 797 N N . VAL A 1 101 ? -3.877 -8.979 2.030 1.00 95.88 101 VAL A N 1
ATOM 798 C CA . VAL A 1 101 ? -2.771 -8.434 2.830 1.00 95.88 101 VAL A CA 1
ATOM 799 C C . VAL A 1 101 ? -2.262 -7.116 2.245 1.00 95.88 101 VAL A C 1
ATOM 801 O O . VAL A 1 101 ? -2.168 -6.137 2.983 1.00 95.88 101 VAL A O 1
ATOM 804 N N . LEU A 1 102 ? -1.995 -7.059 0.936 1.00 96.06 102 LEU A N 1
ATOM 805 C CA . LEU A 1 102 ? -1.503 -5.844 0.271 1.00 96.06 102 LEU A CA 1
ATOM 806 C C . LEU A 1 102 ? -2.495 -4.681 0.395 1.00 96.06 102 LEU A C 1
ATOM 808 O O . LEU A 1 102 ? -2.111 -3.562 0.733 1.00 96.06 102 LEU A O 1
ATOM 812 N N . LEU A 1 103 ? -3.789 -4.950 0.198 1.00 94.81 103 LEU A N 1
ATOM 813 C CA . LEU A 1 103 ? -4.832 -3.935 0.362 1.00 94.81 103 LEU A CA 1
ATOM 814 C C . LEU A 1 103 ? -4.959 -3.481 1.820 1.00 94.81 103 LEU A C 1
ATOM 816 O O . LEU A 1 103 ? -5.053 -2.288 2.075 1.00 94.81 103 LEU A O 1
ATOM 820 N N . CYS A 1 104 ? -4.895 -4.402 2.787 1.00 95.50 104 CYS A N 1
ATOM 821 C CA . CYS A 1 104 ? -4.892 -4.044 4.207 1.00 95.50 104 CYS A CA 1
ATOM 822 C C . CYS A 1 104 ? -3.695 -3.150 4.559 1.00 95.50 104 CYS A C 1
ATOM 824 O O . CYS A 1 104 ? -3.857 -2.149 5.252 1.00 95.50 104 CYS A O 1
ATOM 826 N N . MET A 1 105 ? -2.503 -3.483 4.060 1.00 95.31 105 MET A N 1
ATOM 827 C CA . MET A 1 105 ? -1.305 -2.668 4.249 1.00 95.31 105 MET A CA 1
ATOM 828 C C . MET A 1 105 ? -1.478 -1.264 3.651 1.00 95.31 105 MET A C 1
ATOM 830 O O . MET A 1 105 ? -1.155 -0.281 4.315 1.00 95.31 105 MET A O 1
ATOM 834 N N . SER A 1 106 ? -2.061 -1.169 2.451 1.00 95.38 106 SER A N 1
ATOM 835 C CA . SER A 1 106 ? -2.374 0.101 1.777 1.00 95.38 106 SER A CA 1
ATOM 836 C C . SER A 1 106 ? -3.293 0.989 2.626 1.00 95.38 106 SER A C 1
ATOM 838 O O . SER A 1 106 ? -2.991 2.158 2.842 1.00 95.38 106 SER A O 1
ATOM 840 N N . CYS A 1 107 ? -4.374 0.428 3.182 1.00 93.88 107 CYS A N 1
ATOM 841 C CA . CYS A 1 107 ? -5.320 1.167 4.028 1.00 93.88 107 CYS A CA 1
ATOM 842 C C . CYS A 1 107 ? -4.665 1.710 5.307 1.00 93.88 107 CYS A C 1
ATOM 844 O O . CYS A 1 107 ? -4.953 2.829 5.723 1.00 93.88 107 CYS A O 1
ATOM 846 N N . TYR A 1 108 ? -3.763 0.945 5.930 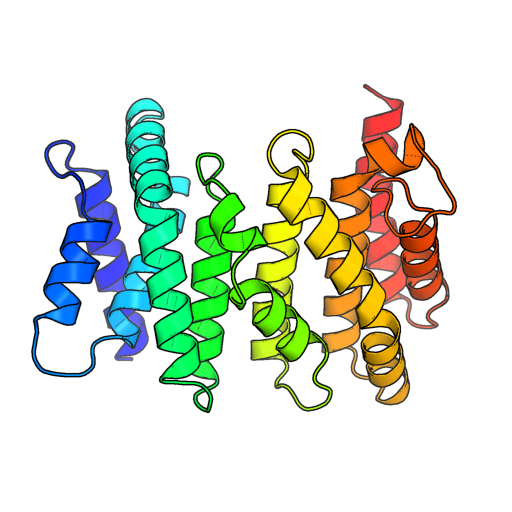1.00 94.75 108 TYR A N 1
ATOM 847 C CA . TYR A 1 108 ? -3.035 1.414 7.114 1.00 94.75 108 TYR A CA 1
ATOM 848 C C . TYR A 1 108 ? -2.056 2.542 6.779 1.00 94.75 108 TYR A C 1
ATOM 850 O O . TYR A 1 108 ? -1.928 3.479 7.565 1.00 94.75 108 TYR A O 1
ATOM 858 N N . LEU A 1 109 ? -1.403 2.490 5.615 1.00 94.25 109 LEU A N 1
ATOM 859 C CA . LEU A 1 109 ? -0.479 3.535 5.165 1.00 94.25 109 LEU A CA 1
ATOM 860 C C . LEU A 1 109 ? -1.158 4.886 4.921 1.00 94.25 109 LEU A C 1
ATOM 862 O O . LEU A 1 109 ? -0.496 5.910 5.026 1.00 94.25 109 LEU A O 1
ATOM 866 N N . GLN A 1 110 ? -2.469 4.911 4.683 1.00 92.94 110 GLN A N 1
ATOM 867 C CA . GLN A 1 110 ? -3.236 6.155 4.565 1.00 92.94 110 GLN A CA 1
ATOM 868 C C . GLN A 1 110 ? -3.470 6.855 5.916 1.00 92.94 110 GLN A C 1
ATOM 870 O O . GLN A 1 110 ? -3.922 7.998 5.943 1.00 92.94 110 GLN A O 1
ATOM 875 N N . ASN A 1 111 ? -3.170 6.207 7.050 1.00 92.88 111 ASN A N 1
ATOM 876 C CA . ASN A 1 111 ? -3.292 6.829 8.364 1.00 92.88 111 ASN A CA 1
ATOM 877 C C . ASN A 1 111 ? -2.091 7.761 8.643 1.00 92.88 111 ASN A C 1
ATOM 879 O O . ASN A 1 111 ? -0.974 7.270 8.843 1.00 92.88 111 ASN A O 1
ATOM 883 N N . PRO A 1 112 ? -2.298 9.087 8.765 1.00 91.06 112 PRO A N 1
ATOM 884 C CA . PRO A 1 112 ? -1.208 10.043 8.970 1.00 91.06 112 PRO A CA 1
ATOM 885 C C . PRO A 1 112 ? -0.496 9.886 10.321 1.00 91.06 112 PRO A C 1
ATOM 887 O O . PRO A 1 112 ? 0.633 10.336 10.474 1.00 91.06 112 PRO A O 1
ATOM 890 N N . ALA A 1 113 ? -1.121 9.238 11.309 1.00 92.31 113 ALA A N 1
ATOM 891 C CA . ALA A 1 113 ? -0.506 9.003 12.616 1.00 92.31 113 ALA A CA 1
ATOM 892 C C . ALA A 1 113 ? 0.439 7.783 12.636 1.00 92.31 113 ALA A C 1
ATOM 894 O O . ALA A 1 113 ? 1.152 7.571 13.616 1.00 92.31 113 ALA A O 1
ATOM 895 N N . LEU A 1 114 ? 0.444 6.952 11.586 1.00 93.06 114 LEU A N 1
ATOM 896 C CA . LEU A 1 114 ? 1.209 5.705 11.547 1.00 93.06 114 LEU A CA 1
ATOM 897 C C . LEU A 1 114 ? 2.721 5.971 11.414 1.00 93.06 114 LEU A C 1
ATOM 899 O O . LEU A 1 114 ? 3.143 6.657 10.481 1.00 93.06 114 LEU A O 1
ATOM 903 N N . SER A 1 115 ? 3.540 5.376 12.291 1.00 91.88 115 SER A N 1
ATOM 904 C CA . SER A 1 115 ? 5.000 5.308 12.098 1.00 91.88 115 SER A CA 1
ATOM 905 C C . SER A 1 115 ? 5.364 4.257 11.046 1.00 91.88 115 SER A C 1
ATOM 907 O O . SER A 1 115 ? 4.784 3.170 10.993 1.00 91.88 115 SER A O 1
ATOM 909 N N . THR A 1 116 ? 6.368 4.564 10.228 1.00 91.25 116 THR A N 1
ATOM 910 C CA . THR A 1 116 ? 6.842 3.694 9.144 1.00 91.25 116 THR A CA 1
ATOM 911 C C . THR A 1 116 ? 8.138 2.959 9.478 1.00 91.25 116 THR A C 1
ATOM 913 O O . THR A 1 116 ? 8.640 2.227 8.629 1.00 91.25 116 THR A 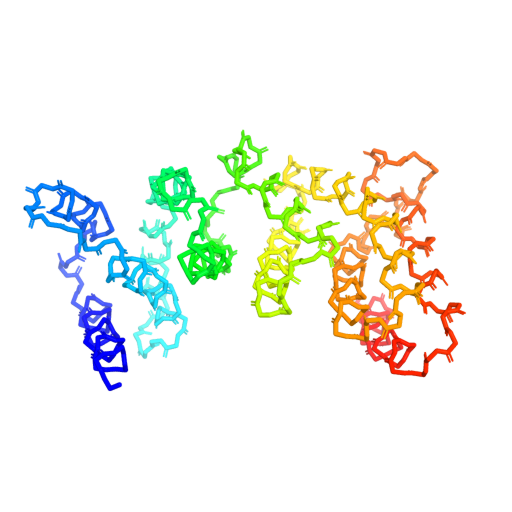O 1
ATOM 916 N N . ASP A 1 117 ? 8.697 3.120 10.680 1.00 88.38 117 ASP A N 1
ATOM 917 C CA . ASP A 1 117 ? 10.014 2.561 11.039 1.00 88.38 117 ASP A CA 1
ATOM 918 C C . ASP A 1 117 ? 10.024 1.029 10.985 1.00 88.38 117 ASP A C 1
ATOM 920 O O . ASP A 1 117 ? 10.943 0.398 10.451 1.00 88.38 117 ASP A O 1
ATOM 924 N N . PHE A 1 118 ? 8.947 0.417 11.488 1.00 86.56 118 PHE A N 1
ATOM 925 C CA . PHE A 1 118 ? 8.750 -1.025 11.381 1.00 86.56 118 PHE A CA 1
ATOM 926 C C . PHE A 1 118 ? 8.636 -1.457 9.919 1.00 86.56 118 PHE A C 1
ATOM 928 O O . PHE A 1 118 ? 9.228 -2.455 9.522 1.00 86.56 118 PHE A O 1
ATOM 935 N N . LEU A 1 119 ? 7.898 -0.703 9.099 1.00 88.25 119 LEU A N 1
ATOM 936 C CA . LEU A 1 119 ? 7.723 -1.057 7.697 1.00 88.25 119 LEU A CA 1
ATOM 937 C C . LEU A 1 119 ? 9.041 -0.963 6.919 1.00 88.25 119 LEU A C 1
ATOM 939 O O . LEU A 1 119 ? 9.344 -1.860 6.139 1.00 88.25 119 LEU A O 1
ATOM 943 N N . ALA A 1 120 ? 9.837 0.080 7.163 1.00 88.94 120 ALA A N 1
ATOM 944 C CA . ALA A 1 120 ? 11.123 0.281 6.502 1.00 88.94 120 ALA A CA 1
ATOM 945 C C . ALA A 1 120 ? 12.131 -0.842 6.808 1.00 88.94 120 ALA A C 1
ATOM 947 O O . ALA A 1 120 ? 12.986 -1.136 5.979 1.00 88.94 120 ALA A O 1
ATOM 948 N N . SER A 1 121 ? 12.020 -1.482 7.975 1.00 85.12 121 SER A N 1
ATOM 949 C CA . SER A 1 121 ? 12.863 -2.616 8.383 1.00 85.12 121 SER A CA 1
ATOM 950 C C . SER A 1 121 ? 12.246 -3.990 8.089 1.00 85.12 121 SER A C 1
ATOM 952 O O . SER A 1 121 ? 12.921 -5.011 8.223 1.00 85.12 121 SER A O 1
ATOM 954 N N . SER A 1 122 ? 10.977 -4.034 7.683 1.00 85.44 122 SER A N 1
ATOM 955 C CA . SER A 1 122 ? 10.218 -5.266 7.486 1.00 85.44 122 SER A CA 1
ATOM 956 C C . SER A 1 122 ? 10.394 -5.842 6.073 1.00 85.44 122 SER A C 1
ATOM 958 O O . SER A 1 122 ? 10.426 -5.092 5.093 1.00 85.44 122 SER A O 1
ATOM 960 N N . PRO A 1 123 ? 10.408 -7.182 5.913 1.00 86.06 123 PRO A N 1
ATOM 961 C CA . PRO A 1 123 ? 10.425 -7.827 4.597 1.00 86.06 123 PRO A CA 1
ATOM 962 C C . PRO A 1 123 ? 9.119 -7.640 3.803 1.00 86.06 123 PRO A C 1
ATOM 964 O O . PRO A 1 123 ? 9.069 -8.000 2.624 1.00 86.06 123 PRO A O 1
ATOM 967 N N . LEU A 1 124 ? 8.068 -7.073 4.415 1.00 90.38 124 LEU A N 1
ATOM 968 C CA . LEU A 1 124 ? 6.790 -6.806 3.748 1.00 90.38 124 LEU A CA 1
ATOM 969 C C . LEU A 1 124 ? 6.982 -5.996 2.473 1.00 90.38 124 LEU A C 1
ATOM 971 O O . LEU A 1 124 ? 6.535 -6.420 1.411 1.00 90.38 124 LEU A O 1
ATOM 975 N N . LEU A 1 125 ? 7.698 -4.872 2.566 1.00 91.81 125 LEU A N 1
ATOM 976 C CA . LEU A 1 125 ? 7.894 -3.983 1.428 1.00 91.81 125 LEU A CA 1
ATOM 977 C C . LEU A 1 125 ? 8.655 -4.689 0.298 1.00 91.81 125 LEU A C 1
ATOM 979 O O . LEU A 1 125 ? 8.262 -4.596 -0.862 1.00 91.81 125 LEU A O 1
ATOM 983 N N . SER A 1 126 ? 9.682 -5.474 0.644 1.00 92.50 126 SER A N 1
ATOM 984 C CA . SER A 1 126 ? 10.419 -6.293 -0.326 1.00 92.50 126 SER A CA 1
ATOM 985 C C . SER A 1 126 ? 9.503 -7.284 -1.049 1.00 92.50 126 SER A C 1
ATOM 987 O O . SER A 1 126 ? 9.594 -7.425 -2.266 1.00 92.50 126 SER A O 1
ATOM 989 N N . THR A 1 127 ? 8.571 -7.910 -0.327 1.00 93.12 127 THR A N 1
ATOM 990 C CA . THR A 1 127 ? 7.591 -8.837 -0.913 1.00 93.12 127 THR A CA 1
ATOM 991 C C . THR A 1 127 ? 6.681 -8.128 -1.918 1.00 93.12 127 THR A C 1
ATOM 993 O O . THR A 1 127 ? 6.426 -8.666 -2.993 1.00 93.12 127 THR A O 1
ATOM 996 N N . VAL A 1 128 ? 6.237 -6.898 -1.626 1.00 95.50 128 VAL A N 1
ATOM 997 C CA . VAL A 1 128 ? 5.407 -6.113 -2.560 1.00 95.50 128 VAL A CA 1
ATOM 998 C C . VAL A 1 128 ? 6.158 -5.822 -3.864 1.00 95.50 128 VAL A C 1
ATOM 1000 O O . VAL A 1 128 ? 5.614 -6.036 -4.946 1.00 95.50 128 VAL A O 1
ATOM 1003 N N . PHE A 1 129 ? 7.426 -5.410 -3.781 1.00 96.00 129 PHE A N 1
ATOM 1004 C CA . PHE A 1 129 ? 8.250 -5.167 -4.971 1.00 96.00 129 PHE A CA 1
ATOM 1005 C C . PHE A 1 129 ? 8.546 -6.444 -5.764 1.00 96.00 129 PHE A C 1
ATOM 1007 O O . PHE A 1 129 ? 8.540 -6.407 -6.992 1.00 96.00 129 PHE A O 1
ATOM 1014 N N . GLN A 1 130 ? 8.743 -7.587 -5.099 1.00 95.00 130 GLN A N 1
ATOM 1015 C CA . GLN A 1 130 ? 8.909 -8.877 -5.780 1.00 95.00 130 GLN A CA 1
ATOM 1016 C C . GLN A 1 130 ? 7.660 -9.276 -6.573 1.00 95.00 130 GLN A C 1
ATOM 1018 O O . GLN A 1 130 ? 7.778 -9.771 -7.692 1.00 95.00 130 GLN A O 1
ATOM 1023 N N . ILE A 1 131 ? 6.467 -9.039 -6.017 1.00 94.88 131 ILE A N 1
ATOM 1024 C CA . ILE A 1 131 ? 5.190 -9.272 -6.704 1.00 94.88 131 ILE A CA 1
ATOM 1025 C C . ILE A 1 131 ? 5.085 -8.375 -7.940 1.00 94.88 131 ILE A C 1
ATOM 1027 O O . ILE A 1 131 ? 4.736 -8.865 -9.011 1.00 94.88 131 ILE A O 1
ATOM 1031 N N . LEU A 1 132 ? 5.425 -7.090 -7.808 1.00 94.69 132 LEU A N 1
ATOM 1032 C CA . LEU A 1 132 ? 5.369 -6.130 -8.912 1.00 94.69 132 LEU A CA 1
ATOM 1033 C C . LEU A 1 132 ? 6.390 -6.452 -10.022 1.00 94.69 132 LEU A C 1
ATOM 1035 O O . LEU A 1 132 ? 6.094 -6.308 -11.202 1.00 94.69 132 LEU A O 1
ATOM 1039 N N . ALA A 1 133 ? 7.576 -6.947 -9.662 1.00 95.44 133 ALA A N 1
ATOM 1040 C CA . ALA A 1 133 ? 8.610 -7.337 -10.621 1.00 95.44 133 ALA A CA 1
ATOM 1041 C C . ALA A 1 133 ? 8.336 -8.685 -11.321 1.00 95.44 133 ALA A C 1
ATOM 1043 O O . ALA A 1 133 ? 8.992 -9.014 -12.312 1.00 95.44 133 ALA A O 1
ATOM 1044 N N . ALA A 1 134 ? 7.398 -9.496 -10.820 1.00 93.38 134 ALA A N 1
ATOM 1045 C CA . ALA A 1 134 ? 7.157 -10.839 -11.333 1.00 93.38 134 ALA A CA 1
ATOM 1046 C C . ALA A 1 134 ? 6.382 -10.821 -12.674 1.00 93.38 134 ALA A C 1
ATOM 1048 O O . ALA A 1 134 ? 5.219 -10.403 -12.730 1.00 93.38 134 ALA A O 1
ATOM 1049 N N . PRO A 1 135 ? 6.949 -11.376 -13.767 1.00 87.38 135 PRO A N 1
ATOM 1050 C CA . PRO A 1 135 ? 6.352 -11.275 -15.102 1.00 87.38 135 PRO A CA 1
ATOM 1051 C C . PRO A 1 135 ? 5.024 -12.030 -15.231 1.00 87.38 135 PRO A C 1
ATOM 1053 O O . PRO A 1 135 ? 4.145 -11.605 -15.972 1.00 87.38 135 PRO A O 1
ATOM 1056 N N . ASN A 1 136 ? 4.833 -13.108 -14.466 1.00 88.88 136 ASN A N 1
ATOM 1057 C CA . ASN A 1 136 ? 3.660 -13.985 -14.565 1.00 88.88 136 ASN A CA 1
ATOM 1058 C C . ASN A 1 136 ? 2.620 -13.746 -13.461 1.00 88.88 136 ASN A C 1
ATOM 1060 O O . ASN A 1 136 ? 1.742 -14.583 -13.245 1.00 88.88 136 ASN A O 1
ATOM 1064 N N . VAL A 1 137 ? 2.727 -12.640 -12.720 1.00 93.00 137 VAL A N 1
ATOM 1065 C CA . VAL A 1 137 ? 1.747 -12.320 -11.680 1.00 93.00 137 VAL A CA 1
ATOM 1066 C C . VAL A 1 137 ? 0.413 -11.895 -12.319 1.00 93.00 137 VAL A C 1
ATOM 1068 O O . VAL A 1 137 ? 0.448 -11.172 -13.323 1.00 93.00 137 VAL A O 1
ATOM 1071 N N . PRO A 1 138 ? -0.750 -12.317 -11.783 1.00 93.38 138 PRO A N 1
ATOM 1072 C CA . PRO A 1 138 ? -2.052 -11.880 -12.288 1.00 93.38 138 PRO A CA 1
ATOM 1073 C C . PRO A 1 138 ? -2.245 -10.369 -12.143 1.00 93.38 138 PRO A C 1
ATOM 1075 O O . PRO A 1 138 ? -1.853 -9.807 -11.117 1.00 93.38 138 PRO A O 1
ATOM 1078 N N . SER A 1 139 ? -2.936 -9.733 -13.098 1.00 92.50 139 SER A N 1
ATOM 1079 C CA . SER A 1 139 ? -3.179 -8.280 -13.092 1.00 92.50 139 SER A CA 1
ATOM 1080 C C . SER A 1 139 ? -3.788 -7.801 -11.774 1.00 92.50 139 SER A C 1
ATOM 1082 O O . SER A 1 139 ? -3.285 -6.869 -11.171 1.00 92.50 139 SER A O 1
ATOM 1084 N N . CYS A 1 140 ? -4.765 -8.527 -11.220 1.00 93.06 140 CYS A N 1
ATOM 1085 C CA . CYS A 1 140 ? -5.425 -8.130 -9.973 1.00 93.06 140 CYS A CA 1
ATOM 1086 C C . CYS A 1 140 ? -4.512 -8.116 -8.732 1.00 93.06 140 CYS A C 1
ATOM 1088 O O . CYS A 1 140 ? -4.839 -7.452 -7.744 1.00 93.06 140 CYS A O 1
ATOM 1090 N N . LEU A 1 141 ? -3.419 -8.885 -8.751 1.00 95.25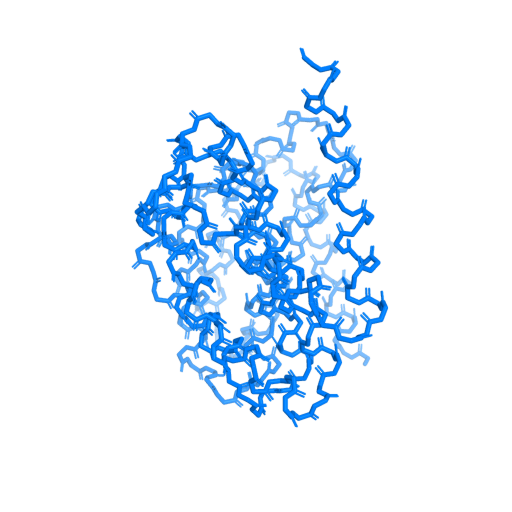 141 LEU A N 1
ATOM 1091 C CA . LEU A 1 141 ? -2.417 -8.902 -7.689 1.00 95.25 141 LEU A CA 1
ATOM 1092 C C . LEU A 1 141 ? -1.337 -7.846 -7.952 1.00 95.25 141 LEU A C 1
ATOM 1094 O O . LEU A 1 141 ? -0.884 -7.205 -7.007 1.00 95.25 141 LEU A O 1
ATOM 1098 N N . HIS A 1 142 ? -0.992 -7.625 -9.225 1.00 96.75 142 HIS A N 1
ATOM 1099 C CA . HIS A 1 142 ? -0.153 -6.509 -9.655 1.00 96.75 142 HIS A CA 1
ATOM 1100 C C . HIS A 1 142 ? -0.778 -5.163 -9.256 1.00 96.75 142 HIS A C 1
ATOM 1102 O O . HIS A 1 142 ? -0.116 -4.363 -8.606 1.00 96.75 142 HIS A O 1
ATOM 1108 N N . ASP A 1 143 ? -2.075 -4.968 -9.521 1.00 96.12 143 ASP A N 1
ATOM 1109 C CA . ASP A 1 143 ? -2.841 -3.779 -9.131 1.00 96.12 143 ASP A CA 1
ATOM 1110 C C . ASP A 1 143 ? -2.760 -3.540 -7.619 1.00 96.12 143 ASP A C 1
ATOM 1112 O O . ASP A 1 143 ? -2.458 -2.441 -7.169 1.00 96.12 143 ASP A O 1
ATOM 1116 N N . ALA A 1 144 ? -2.979 -4.584 -6.812 1.00 96.44 144 ALA A N 1
ATOM 1117 C CA . ALA A 1 144 ? -2.928 -4.469 -5.356 1.00 96.44 144 ALA A CA 1
ATOM 1118 C C . ALA A 1 144 ? -1.518 -4.138 -4.835 1.00 96.44 144 ALA A C 1
ATOM 1120 O O . ALA A 1 144 ? -1.386 -3.404 -3.855 1.00 96.44 144 ALA A O 1
ATOM 1121 N N . ALA A 1 145 ? -0.468 -4.654 -5.481 1.00 97.31 145 ALA A N 1
ATOM 1122 C CA . ALA A 1 145 ? 0.911 -4.284 -5.170 1.00 97.31 145 ALA A CA 1
ATOM 1123 C C . ALA A 1 145 ? 1.197 -2.823 -5.543 1.00 97.31 145 ALA A C 1
ATOM 1125 O O . ALA A 1 145 ? 1.813 -2.102 -4.758 1.00 97.31 145 ALA A O 1
ATOM 1126 N N . THR A 1 146 ? 0.693 -2.367 -6.692 1.00 97.12 146 THR A N 1
ATOM 1127 C CA . THR A 1 146 ? 0.768 -0.968 -7.123 1.00 97.12 146 THR A CA 1
ATOM 1128 C C . THR A 1 146 ? 0.072 -0.035 -6.140 1.00 97.12 146 THR A C 1
ATOM 1130 O O . THR A 1 146 ? 0.705 0.919 -5.701 1.00 97.12 146 THR A O 1
ATOM 1133 N N . GLU A 1 147 ? -1.168 -0.320 -5.723 1.00 96.50 147 GLU A N 1
ATOM 1134 C CA . GLU A 1 147 ? -1.874 0.491 -4.713 1.00 96.50 147 GLU A CA 1
ATOM 1135 C C . GLU A 1 147 ? -1.082 0.595 -3.405 1.00 96.50 147 GLU A C 1
ATOM 1137 O O . GLU A 1 147 ? -1.014 1.661 -2.788 1.00 96.50 147 GLU A O 1
ATOM 1142 N N . CYS A 1 148 ? -0.446 -0.503 -2.994 1.00 96.88 148 CYS A N 1
ATOM 1143 C CA . CYS A 1 148 ? 0.350 -0.544 -1.776 1.00 96.88 148 CYS A CA 1
ATOM 1144 C C . CYS A 1 148 ? 1.624 0.298 -1.879 1.00 96.88 148 CYS A C 1
ATOM 1146 O O . CYS A 1 148 ? 1.957 1.006 -0.928 1.00 96.88 148 CYS A O 1
ATOM 1148 N N . ILE A 1 149 ? 2.330 0.243 -3.012 1.00 97.31 149 ILE A N 1
ATOM 1149 C CA . ILE A 1 149 ? 3.538 1.048 -3.244 1.00 97.31 149 ILE A CA 1
ATOM 1150 C C . ILE A 1 149 ? 3.179 2.528 -3.385 1.00 97.31 149 ILE A C 1
ATOM 1152 O O . ILE A 1 149 ? 3.831 3.355 -2.759 1.00 97.31 149 ILE A O 1
ATOM 1156 N N . VAL A 1 150 ? 2.120 2.860 -4.127 1.00 96.75 150 VAL A N 1
ATOM 1157 C CA . VAL A 1 150 ? 1.616 4.237 -4.257 1.00 96.75 150 VAL A CA 1
ATOM 1158 C C . VAL A 1 150 ? 1.238 4.799 -2.885 1.00 96.75 150 VAL A C 1
ATOM 1160 O O . VAL A 1 150 ? 1.709 5.864 -2.507 1.00 96.75 150 VAL A O 1
ATOM 1163 N N . SER A 1 151 ? 0.494 4.041 -2.072 1.00 96.19 151 SER A N 1
ATOM 1164 C CA . SER A 1 151 ? 0.154 4.459 -0.702 1.00 96.19 151 SER A CA 1
ATOM 1165 C C . SER A 1 151 ? 1.397 4.651 0.179 1.00 96.19 151 SER A C 1
ATOM 1167 O O . SER A 1 151 ? 1.421 5.536 1.032 1.00 96.19 151 SER A O 1
ATOM 1169 N N . ALA A 1 152 ? 2.440 3.835 -0.012 1.00 96.44 152 ALA A N 1
ATOM 1170 C CA . ALA A 1 152 ? 3.701 3.976 0.712 1.00 96.44 152 ALA A CA 1
ATOM 1171 C C . ALA A 1 152 ? 4.502 5.211 0.268 1.00 96.44 152 ALA A C 1
ATOM 1173 O O . ALA A 1 152 ? 5.109 5.856 1.119 1.00 96.44 152 ALA A O 1
ATOM 1174 N N . LEU A 1 153 ? 4.490 5.541 -1.028 1.00 96.38 153 LEU A N 1
ATOM 1175 C CA . LEU A 1 153 ? 5.135 6.732 -1.591 1.00 96.38 153 LEU A CA 1
ATOM 1176 C C . LEU A 1 153 ? 4.467 8.011 -1.085 1.00 96.38 153 LEU A C 1
ATOM 1178 O O . LEU A 1 153 ? 5.155 8.822 -0.473 1.00 96.38 153 LEU A O 1
ATOM 1182 N N . ILE A 1 154 ? 3.134 8.102 -1.173 1.00 94.69 154 ILE A N 1
ATOM 1183 C CA . ILE A 1 154 ? 2.353 9.211 -0.594 1.00 94.69 154 ILE A CA 1
ATOM 1184 C C . ILE A 1 154 ? 2.692 9.381 0.891 1.00 94.69 154 ILE A C 1
ATOM 1186 O O . ILE A 1 154 ? 2.907 10.484 1.384 1.00 94.69 154 ILE A O 1
ATOM 1190 N N . ARG A 1 155 ? 2.793 8.274 1.641 1.00 94.06 155 ARG A N 1
ATOM 1191 C CA . ARG A 1 155 ? 3.151 8.342 3.063 1.00 94.06 155 ARG A CA 1
ATOM 1192 C C . ARG A 1 155 ? 4.576 8.854 3.296 1.00 94.06 155 ARG A C 1
ATOM 1194 O O . ARG A 1 155 ? 4.828 9.462 4.338 1.00 94.06 155 ARG A O 1
ATOM 1201 N N . ALA A 1 156 ? 5.484 8.581 2.364 1.00 94.62 156 ALA A N 1
ATOM 1202 C CA . ALA A 1 156 ? 6.884 8.981 2.399 1.00 94.62 156 ALA A CA 1
ATOM 1203 C C . ALA A 1 156 ? 7.142 10.405 1.869 1.00 94.62 156 ALA A C 1
ATOM 1205 O O . ALA A 1 156 ? 8.281 10.856 1.981 1.00 94.62 156 ALA A O 1
ATOM 1206 N N . GLU A 1 157 ? 6.121 11.109 1.356 1.00 92.06 157 GLU A N 1
ATOM 1207 C CA . GLU A 1 157 ? 6.192 12.522 0.934 1.00 92.06 157 GLU A CA 1
ATOM 1208 C C . GLU A 1 157 ? 6.758 13.411 2.055 1.00 92.06 157 GLU A C 1
ATOM 1210 O O . GLU A 1 157 ? 7.651 14.225 1.823 1.00 92.06 157 GLU A O 1
ATOM 1215 N N . ASP A 1 158 ? 6.345 13.172 3.309 1.00 90.75 158 ASP A N 1
ATOM 1216 C CA . ASP A 1 158 ? 7.018 13.723 4.491 1.00 90.75 158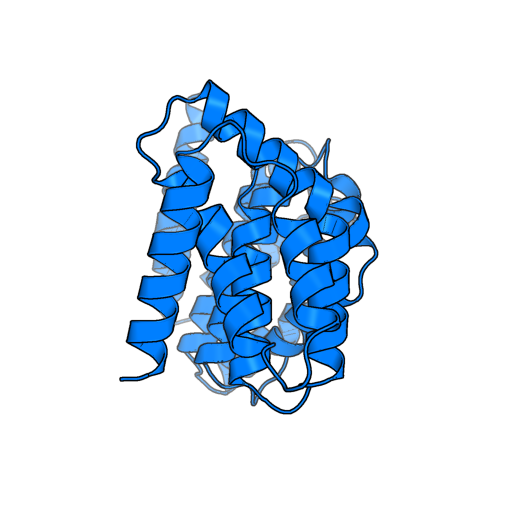 ASP A CA 1
ATOM 1217 C C . ASP A 1 158 ? 8.331 12.967 4.770 1.00 90.75 158 ASP A C 1
ATOM 1219 O O . ASP A 1 158 ? 8.486 12.200 5.730 1.00 90.75 158 ASP A O 1
ATOM 1223 N N . TYR A 1 159 ? 9.301 13.178 3.882 1.00 86.31 159 TYR A N 1
ATOM 1224 C CA . TYR A 1 159 ? 10.608 12.530 3.902 1.00 86.31 159 TYR A CA 1
ATOM 1225 C C . TYR A 1 159 ? 11.425 12.863 5.158 1.00 86.31 159 TYR A C 1
ATOM 1227 O O . TYR A 1 159 ? 12.369 12.138 5.475 1.00 86.31 159 TYR A O 1
ATOM 1235 N N . GLN A 1 160 ? 11.102 13.950 5.872 1.00 87.69 160 GLN A N 1
ATOM 1236 C CA . GLN A 1 160 ? 11.773 14.321 7.120 1.00 87.69 160 GLN A CA 1
ATOM 1237 C C . GLN A 1 160 ? 11.397 13.348 8.237 1.00 87.69 160 GLN A C 1
ATOM 1239 O O . GLN A 1 160 ? 12.265 12.903 8.989 1.00 87.69 160 GLN A O 1
ATOM 1244 N N . THR A 1 161 ? 10.120 12.971 8.298 1.00 90.81 161 THR A N 1
ATOM 1245 C CA . THR A 1 161 ? 9.606 11.994 9.262 1.00 90.81 161 THR A CA 1
ATOM 1246 C C . THR A 1 161 ? 9.850 10.552 8.801 1.00 90.81 161 THR A C 1
ATOM 1248 O O . THR A 1 161 ? 10.116 9.679 9.624 1.00 90.81 161 THR A O 1
ATOM 1251 N N . HIS A 1 162 ? 9.815 10.287 7.489 1.00 93.00 162 HIS A N 1
ATOM 1252 C CA . HIS A 1 162 ? 9.826 8.932 6.911 1.00 93.00 162 HIS A CA 1
ATOM 1253 C C . HIS A 1 162 ? 11.064 8.613 6.063 1.00 93.00 162 HIS A C 1
ATOM 1255 O O . HIS A 1 162 ? 10.997 7.813 5.129 1.00 93.00 162 HIS A O 1
ATOM 1261 N N . GLN A 1 163 ? 12.220 9.189 6.402 1.00 92.81 163 GLN A N 1
ATOM 1262 C CA . GLN A 1 163 ? 13.440 9.116 5.590 1.00 92.81 163 GLN A CA 1
ATOM 1263 C C . GLN A 1 163 ? 13.857 7.688 5.197 1.00 92.81 163 GLN A C 1
ATOM 1265 O O . GLN A 1 163 ? 14.201 7.436 4.042 1.00 92.81 163 GLN A O 1
ATOM 1270 N N . ALA A 1 164 ? 13.826 6.740 6.140 1.00 93.62 164 ALA A N 1
ATOM 1271 C CA . ALA A 1 164 ? 14.209 5.354 5.869 1.00 93.62 164 ALA A CA 1
ATOM 1272 C C . ALA A 1 164 ? 13.256 4.679 4.869 1.00 93.62 164 ALA A C 1
ATOM 1274 O O . ALA A 1 164 ? 13.702 3.959 3.977 1.00 93.62 164 ALA A O 1
ATOM 1275 N N . LEU A 1 165 ? 11.950 4.945 4.987 1.00 95.00 165 LEU A N 1
ATOM 1276 C CA . LEU A 1 165 ? 10.956 4.446 4.041 1.00 95.00 165 LEU A CA 1
ATOM 1277 C C . LEU A 1 165 ? 11.172 5.073 2.657 1.00 95.00 165 LEU A C 1
ATOM 1279 O O . LEU A 1 165 ? 11.222 4.338 1.675 1.00 95.00 165 LEU A O 1
ATOM 1283 N N . ALA A 1 166 ? 11.359 6.394 2.590 1.00 95.31 166 ALA A N 1
ATOM 1284 C CA . ALA A 1 166 ? 11.576 7.127 1.343 1.00 95.31 166 ALA A CA 1
ATOM 1285 C C . ALA A 1 166 ? 12.777 6.582 0.550 1.00 95.31 166 ALA A C 1
ATOM 1287 O O . ALA A 1 166 ? 12.653 6.247 -0.628 1.00 95.31 166 ALA A O 1
ATOM 1288 N N . MET A 1 167 ? 13.922 6.403 1.218 1.00 94.12 167 MET A N 1
ATOM 1289 C CA . MET A 1 167 ? 15.139 5.866 0.596 1.00 94.12 167 MET A CA 1
ATOM 1290 C C . MET A 1 167 ? 14.965 4.423 0.107 1.00 94.12 167 MET A C 1
ATOM 1292 O O . MET A 1 167 ? 15.407 4.077 -0.994 1.00 94.12 167 MET A O 1
ATOM 1296 N N . ASN A 1 168 ? 14.301 3.579 0.903 1.00 95.00 168 ASN A N 1
ATOM 1297 C CA . ASN A 1 168 ? 14.037 2.190 0.532 1.00 95.00 168 ASN A CA 1
ATOM 1298 C C . ASN A 1 168 ? 13.083 2.098 -0.666 1.00 95.00 168 ASN A C 1
ATOM 1300 O O . ASN A 1 168 ? 13.328 1.306 -1.576 1.00 95.00 168 ASN A O 1
ATOM 1304 N N . LEU A 1 169 ? 12.029 2.922 -0.690 1.00 96.00 169 LEU A N 1
ATOM 1305 C CA . LEU A 1 169 ? 11.082 3.001 -1.802 1.00 96.00 169 LEU A CA 1
ATOM 1306 C C . LEU A 1 169 ? 11.777 3.449 -3.085 1.00 96.00 169 LEU A C 1
ATOM 1308 O O . LEU A 1 169 ? 11.669 2.751 -4.086 1.00 96.00 169 LEU A O 1
ATOM 1312 N N . GLN A 1 170 ? 12.538 4.546 -3.053 1.00 95.50 170 GLN A N 1
ATOM 1313 C CA . GLN A 1 170 ? 13.264 5.027 -4.231 1.00 95.50 170 GLN A CA 1
ATOM 1314 C C . GLN A 1 170 ? 14.188 3.950 -4.804 1.00 95.50 170 GLN A C 1
ATOM 1316 O O . GLN A 1 170 ? 14.125 3.634 -5.992 1.00 95.50 170 GLN A O 1
ATOM 1321 N N . THR A 1 171 ? 15.018 3.355 -3.944 1.00 94.94 171 THR A N 1
ATOM 1322 C CA . THR A 1 171 ? 15.982 2.329 -4.358 1.00 94.94 171 THR A CA 1
ATOM 1323 C C . THR A 1 171 ? 15.277 1.139 -5.009 1.00 94.94 171 THR A C 1
ATOM 1325 O O . THR A 1 171 ? 15.729 0.635 -6.035 1.00 94.94 171 THR A O 1
ATOM 1328 N N . ALA A 1 172 ? 14.157 0.696 -4.435 1.00 95.69 172 ALA A N 1
ATOM 1329 C CA . ALA A 1 172 ? 13.393 -0.429 -4.956 1.00 95.69 172 ALA A CA 1
ATOM 1330 C C . ALA A 1 172 ? 12.639 -0.088 -6.252 1.00 95.69 172 ALA A C 1
ATOM 1332 O O . ALA A 1 172 ? 12.598 -0.917 -7.159 1.00 95.69 172 ALA A O 1
ATOM 1333 N N . VAL A 1 173 ? 12.102 1.130 -6.394 1.00 96.69 173 VAL A N 1
ATOM 1334 C CA . VAL A 1 173 ? 11.440 1.576 -7.632 1.00 96.69 173 VAL A CA 1
ATOM 1335 C C . VAL A 1 173 ? 12.429 1.623 -8.797 1.00 96.69 173 VAL A C 1
ATOM 1337 O O . VAL A 1 173 ? 12.093 1.178 -9.892 1.00 96.69 173 VAL A O 1
ATOM 1340 N N . TYR A 1 174 ? 13.669 2.065 -8.573 1.00 95.06 174 TYR A N 1
ATOM 1341 C CA . TYR A 1 174 ? 14.703 2.061 -9.617 1.00 95.06 174 TYR A CA 1
ATOM 1342 C C . TYR A 1 174 ? 15.037 0.652 -10.124 1.00 95.06 174 TYR A C 1
ATOM 1344 O O . TYR A 1 174 ? 15.361 0.476 -11.298 1.00 95.06 174 TYR A O 1
ATOM 1352 N N . GLN A 1 175 ? 14.893 -0.373 -9.281 1.00 94.75 175 GLN A N 1
ATOM 1353 C CA . GLN A 1 175 ? 15.106 -1.771 -9.673 1.00 94.75 175 GLN A CA 1
ATOM 1354 C C . GLN A 1 175 ? 13.976 -2.343 -10.547 1.00 94.75 175 GLN A C 1
ATOM 1356 O O . GLN A 1 175 ? 14.134 -3.422 -11.114 1.00 94.75 175 GLN A O 1
ATOM 1361 N N . LEU A 1 176 ? 12.852 -1.635 -10.709 1.00 94.75 176 LEU A N 1
ATOM 1362 C CA . LEU A 1 176 ? 11.736 -2.072 -11.558 1.00 94.75 176 LEU A CA 1
ATOM 1363 C C . LEU A 1 176 ? 11.962 -1.815 -13.053 1.00 94.75 176 LEU A C 1
ATOM 1365 O O . LEU A 1 176 ? 11.122 -2.203 -13.863 1.00 94.75 176 LEU A O 1
ATOM 1369 N N . HIS A 1 177 ? 13.079 -1.192 -13.438 1.00 90.50 177 HIS A N 1
ATOM 1370 C CA . HIS A 1 177 ? 13.384 -0.864 -14.833 1.00 90.50 177 HIS A CA 1
ATOM 1371 C C . HIS A 1 177 ? 13.311 -2.088 -15.766 1.00 90.50 177 HIS A C 1
ATOM 1373 O O . HIS A 1 177 ? 12.656 -2.046 -16.808 1.00 90.50 177 HIS A O 1
ATOM 1379 N N . ASP A 1 178 ? 13.912 -3.213 -15.369 1.00 92.25 178 ASP A N 1
ATOM 1380 C CA . ASP A 1 178 ? 13.900 -4.442 -16.173 1.00 92.25 178 ASP A CA 1
ATOM 1381 C C . ASP A 1 178 ? 12.501 -5.071 -16.254 1.00 92.25 178 ASP A C 1
ATOM 1383 O O . ASP A 1 178 ? 12.098 -5.570 -17.308 1.00 92.25 178 ASP A O 1
ATOM 1387 N N . ALA A 1 179 ? 11.732 -5.011 -15.163 1.00 94.56 179 ALA A N 1
ATOM 1388 C CA . ALA A 1 179 ? 10.356 -5.503 -15.131 1.00 94.56 179 ALA A CA 1
ATOM 1389 C C . ALA A 1 179 ? 9.441 -4.674 -16.047 1.00 94.56 179 ALA A C 1
ATOM 1391 O O . ALA A 1 179 ? 8.633 -5.242 -16.785 1.00 94.56 179 ALA A O 1
ATOM 1392 N N . PHE A 1 180 ? 9.626 -3.351 -16.069 1.00 92.81 180 PHE A N 1
ATOM 1393 C CA . PHE A 1 180 ? 8.946 -2.456 -17.001 1.00 92.81 180 PHE A CA 1
ATOM 1394 C C . PHE A 1 180 ? 9.279 -2.803 -18.458 1.00 92.81 180 PHE A C 1
ATOM 1396 O O . PHE A 1 180 ? 8.370 -3.014 -19.257 1.00 92.81 180 PHE A O 1
ATOM 1403 N N . ASN A 1 181 ? 10.562 -2.945 -18.805 1.00 91.25 181 ASN A N 1
ATOM 1404 C CA . ASN A 1 181 ? 10.976 -3.296 -20.170 1.00 91.25 181 ASN A CA 1
ATOM 1405 C C . ASN A 1 181 ? 10.441 -4.668 -20.611 1.00 91.25 181 ASN A C 1
ATOM 1407 O O . ASN A 1 181 ? 10.072 -4.851 -21.771 1.00 91.25 181 ASN A O 1
ATOM 1411 N N . SER A 1 182 ? 10.358 -5.626 -19.685 1.00 92.50 182 SER A N 1
ATOM 1412 C CA . SER A 1 182 ? 9.721 -6.922 -19.930 1.00 92.50 182 SER A CA 1
ATOM 1413 C C . SER A 1 182 ? 8.228 -6.770 -20.246 1.00 92.50 182 SER A C 1
ATOM 1415 O O . SER A 1 182 ? 7.747 -7.345 -21.221 1.00 92.50 182 SER A O 1
ATOM 1417 N N . ALA A 1 183 ? 7.499 -5.939 -19.492 1.00 91.31 183 ALA A N 1
ATOM 1418 C CA . ALA A 1 183 ? 6.094 -5.638 -19.771 1.00 91.31 183 ALA A CA 1
ATOM 1419 C C . ALA A 1 183 ? 5.900 -4.930 -21.126 1.00 91.31 183 ALA A C 1
ATOM 1421 O O . ALA A 1 183 ? 4.948 -5.246 -21.835 1.00 91.31 183 ALA A O 1
ATOM 1422 N N . VAL A 1 184 ? 6.829 -4.048 -21.529 1.00 89.88 184 VAL A N 1
ATOM 1423 C CA . VAL A 1 184 ? 6.838 -3.431 -22.871 1.00 89.88 184 VAL A CA 1
ATOM 1424 C C . VAL A 1 184 ? 6.989 -4.500 -23.952 1.00 89.88 184 VAL A C 1
ATOM 1426 O O . VAL A 1 184 ? 6.227 -4.514 -24.913 1.00 89.88 184 VAL A O 1
ATOM 1429 N N . ALA A 1 185 ? 7.944 -5.421 -23.792 1.00 90.62 185 ALA A N 1
ATOM 1430 C CA . ALA A 1 185 ? 8.187 -6.489 -24.762 1.00 90.62 185 ALA A CA 1
ATOM 1431 C C . ALA A 1 185 ? 7.008 -7.471 -24.893 1.00 90.62 185 ALA A C 1
ATOM 1433 O O . ALA A 1 185 ? 6.829 -8.075 -25.949 1.00 90.62 185 ALA A O 1
ATOM 1434 N N . LEU A 1 186 ? 6.225 -7.636 -23.824 1.00 91.38 186 LEU A N 1
ATOM 1435 C CA . LEU A 1 186 ? 5.020 -8.467 -23.789 1.00 91.38 186 LEU A CA 1
ATOM 1436 C C . LEU A 1 186 ? 3.743 -7.713 -24.193 1.00 91.38 186 LEU A C 1
ATOM 1438 O O . LEU A 1 186 ? 2.687 -8.339 -24.249 1.00 91.38 186 LEU A O 1
ATOM 1442 N N . GLU A 1 187 ? 3.829 -6.405 -24.458 1.00 88.94 187 GLU A N 1
ATOM 1443 C CA . GLU A 1 187 ? 2.682 -5.522 -24.721 1.00 88.94 187 GLU A CA 1
ATOM 1444 C C . GLU A 1 187 ? 1.604 -5.591 -23.609 1.00 88.94 187 GLU A C 1
ATOM 1446 O O . GLU A 1 187 ? 0.403 -5.476 -23.864 1.00 88.94 187 GLU A O 1
ATOM 1451 N N . ASP A 1 188 ? 2.027 -5.777 -22.350 1.00 90.00 188 ASP A N 1
ATOM 1452 C CA . ASP A 1 188 ? 1.137 -5.886 -21.184 1.00 90.00 188 ASP A CA 1
ATOM 1453 C C . ASP A 1 188 ? 0.728 -4.495 -20.677 1.00 90.00 188 ASP A C 1
ATOM 1455 O O . ASP A 1 188 ? 1.329 -3.917 -19.765 1.00 90.00 188 ASP A O 1
ATOM 1459 N N . MET A 1 189 ? -0.306 -3.936 -21.305 1.00 87.12 189 MET A N 1
ATOM 1460 C CA . MET A 1 189 ? -0.778 -2.575 -21.035 1.00 87.12 189 MET A CA 1
ATOM 1461 C C . MET A 1 189 ? -1.248 -2.355 -19.591 1.00 87.12 189 MET A C 1
ATOM 1463 O O . MET A 1 189 ? -1.030 -1.269 -19.048 1.00 87.12 189 MET A O 1
ATOM 1467 N N . ASP A 1 190 ? -1.828 -3.372 -18.948 1.00 88.94 190 ASP A N 1
ATOM 1468 C CA . ASP A 1 190 ? -2.284 -3.280 -17.556 1.00 88.94 190 ASP A CA 1
ATOM 1469 C C . ASP A 1 190 ? -1.087 -3.071 -16.614 1.00 88.94 190 ASP A C 1
ATOM 1471 O O . ASP A 1 190 ? -1.098 -2.207 -15.729 1.00 88.94 190 ASP A O 1
ATOM 1475 N N . LYS A 1 191 ? 0.001 -3.823 -16.824 1.00 91.81 191 LYS A N 1
ATOM 1476 C CA . LYS A 1 191 ? 1.230 -3.661 -16.033 1.00 91.81 191 LYS A CA 1
ATOM 1477 C C . LYS A 1 191 ? 1.951 -2.363 -16.346 1.00 91.81 191 LYS A C 1
ATOM 1479 O O . LYS A 1 191 ? 2.432 -1.709 -15.423 1.00 91.81 191 LYS A O 1
ATOM 1484 N N . LEU A 1 192 ? 1.995 -1.954 -17.613 1.00 90.88 192 LEU A N 1
ATOM 1485 C CA . LEU A 1 192 ? 2.608 -0.685 -18.009 1.00 90.88 192 LEU A CA 1
ATOM 1486 C C . LEU A 1 192 ? 1.926 0.513 -17.345 1.00 90.88 192 LEU A C 1
ATOM 1488 O O . LEU A 1 192 ? 2.616 1.402 -16.845 1.00 90.88 192 LEU A O 1
ATOM 1492 N N . GLN A 1 193 ? 0.593 0.518 -17.268 1.00 88.94 193 GLN A N 1
ATOM 1493 C CA . GLN A 1 193 ? -0.145 1.558 -16.550 1.00 88.94 193 GLN A CA 1
ATOM 1494 C C . GLN A 1 193 ? 0.203 1.562 -15.057 1.00 88.94 193 GLN A C 1
ATOM 1496 O O . GLN A 1 193 ? 0.411 2.620 -14.464 1.00 88.94 193 GLN A O 1
ATOM 1501 N N . ASN A 1 194 ? 0.314 0.387 -14.449 1.00 93.25 194 ASN A N 1
ATOM 1502 C CA . ASN A 1 194 ? 0.684 0.243 -13.047 1.00 93.25 194 ASN A CA 1
ATOM 1503 C C . ASN A 1 194 ? 2.114 0.723 -12.744 1.00 93.25 194 ASN A C 1
ATOM 1505 O O . ASN A 1 194 ? 2.318 1.443 -11.768 1.00 93.25 194 ASN A O 1
ATOM 1509 N N . PHE A 1 195 ? 3.097 0.401 -13.589 1.00 94.06 195 PHE A N 1
ATOM 1510 C CA . PHE A 1 195 ? 4.450 0.953 -13.463 1.00 94.06 195 PHE A CA 1
ATOM 1511 C C . PHE A 1 195 ? 4.464 2.471 -13.641 1.00 94.06 195 PHE A C 1
ATOM 1513 O O . PHE A 1 195 ? 5.116 3.167 -12.866 1.00 94.06 195 PHE A O 1
ATOM 1520 N N . ALA A 1 196 ? 3.703 2.991 -14.610 1.00 90.75 196 ALA A N 1
ATOM 1521 C CA . ALA A 1 196 ? 3.589 4.428 -14.823 1.00 90.75 196 ALA A CA 1
ATOM 1522 C C . ALA A 1 196 ? 3.074 5.146 -13.569 1.00 90.75 196 ALA A C 1
ATOM 1524 O O . ALA A 1 196 ? 3.646 6.157 -13.172 1.00 90.75 196 ALA A O 1
ATOM 1525 N N . ARG A 1 197 ? 2.058 4.586 -12.899 1.00 92.19 197 ARG A N 1
ATOM 1526 C CA . ARG A 1 197 ? 1.546 5.107 -11.622 1.00 92.19 197 ARG A CA 1
ATOM 1527 C C . ARG A 1 197 ? 2.627 5.153 -10.546 1.00 92.19 197 ARG A C 1
ATOM 1529 O O . ARG A 1 197 ? 2.770 6.179 -9.899 1.00 92.19 197 ARG A O 1
ATOM 1536 N N . VAL A 1 198 ? 3.409 4.085 -10.385 1.00 95.69 198 VAL A N 1
ATOM 1537 C CA . VAL A 1 198 ? 4.494 4.034 -9.388 1.00 95.69 198 VAL A CA 1
ATOM 1538 C C . VAL A 1 198 ? 5.587 5.066 -9.680 1.00 95.69 198 VAL A C 1
ATOM 1540 O O . VAL A 1 198 ? 6.044 5.746 -8.767 1.00 95.69 198 VAL A O 1
ATOM 1543 N N . PHE A 1 199 ? 6.019 5.197 -10.936 1.00 94.12 199 PHE A N 1
ATOM 1544 C CA . PHE A 1 199 ? 7.094 6.126 -11.304 1.00 94.12 199 PHE A CA 1
ATOM 1545 C C . PHE A 1 199 ? 6.661 7.590 -11.199 1.00 94.12 199 PHE A C 1
ATOM 1547 O O . PHE A 1 199 ? 7.447 8.424 -10.754 1.00 94.12 199 PHE A O 1
ATOM 1554 N N . VAL A 1 200 ? 5.423 7.899 -11.593 1.00 90.81 200 VAL A N 1
ATOM 1555 C CA . VAL A 1 200 ? 4.849 9.242 -11.444 1.00 90.81 200 VAL A CA 1
ATOM 1556 C C . VAL A 1 200 ? 4.701 9.590 -9.968 1.00 90.81 200 VAL A C 1
ATOM 1558 O O . VAL A 1 200 ? 5.200 10.629 -9.554 1.00 90.81 200 VAL A O 1
ATOM 1561 N N . GLU A 1 201 ? 4.138 8.690 -9.162 1.00 93.75 201 GLU A N 1
ATOM 1562 C CA . GLU A 1 201 ? 3.981 8.918 -7.723 1.00 93.75 201 GLU A CA 1
ATOM 1563 C C . GLU A 1 201 ? 5.331 9.121 -7.016 1.00 93.75 201 GLU A C 1
ATOM 1565 O O . GLU A 1 201 ? 5.454 9.985 -6.155 1.00 93.75 201 GLU A O 1
ATOM 1570 N N . LEU A 1 202 ? 6.380 8.383 -7.410 1.00 95.06 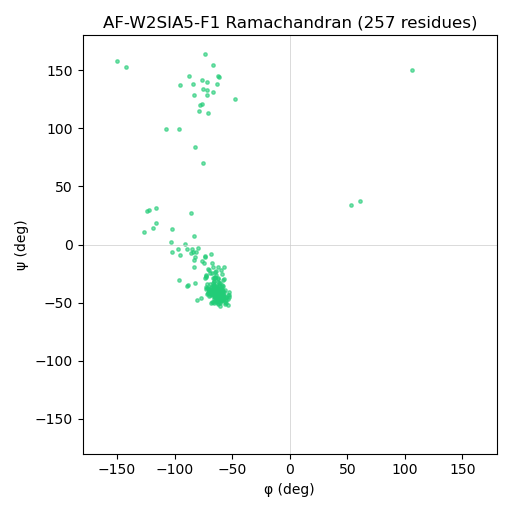202 LEU A N 1
ATOM 1571 C CA . LEU A 1 202 ? 7.736 8.595 -6.889 1.00 95.06 202 LEU A CA 1
ATOM 1572 C C . LEU A 1 202 ? 8.229 10.019 -7.177 1.00 95.06 202 LEU A C 1
ATOM 1574 O O . LEU A 1 202 ? 8.823 10.662 -6.312 1.00 95.06 202 LEU A O 1
ATOM 1578 N N . ALA A 1 203 ? 8.014 10.492 -8.404 1.00 91.69 203 ALA A N 1
ATOM 1579 C CA . ALA A 1 203 ? 8.425 11.827 -8.806 1.00 91.69 203 ALA A CA 1
ATOM 1580 C C . ALA A 1 203 ? 7.633 12.917 -8.081 1.00 91.69 203 ALA A C 1
ATOM 1582 O O . ALA A 1 203 ? 8.225 13.920 -7.697 1.00 91.69 203 ALA A O 1
ATOM 1583 N N . GLU A 1 204 ? 6.332 12.713 -7.872 1.00 89.50 204 GLU A N 1
ATOM 1584 C CA . GLU A 1 204 ? 5.462 13.646 -7.150 1.00 89.50 204 GLU A CA 1
ATOM 1585 C C . GLU A 1 204 ? 5.829 13.710 -5.670 1.00 89.50 204 GLU A C 1
ATOM 1587 O O . GLU A 1 204 ? 6.111 14.793 -5.160 1.00 89.50 204 GLU A O 1
ATOM 1592 N N . SER A 1 205 ? 5.967 12.555 -5.015 1.00 91.56 205 SER A N 1
ATOM 1593 C CA . SER A 1 205 ? 6.334 12.461 -3.597 1.00 91.56 205 SER A CA 1
ATOM 1594 C C . SER A 1 205 ? 7.674 13.140 -3.278 1.00 91.56 205 SER A C 1
ATOM 1596 O O . SER A 1 205 ? 7.863 13.645 -2.174 1.00 91.56 205 SER A O 1
ATOM 1598 N N . PHE A 1 206 ? 8.619 13.171 -4.228 1.00 92.25 206 PHE A N 1
ATOM 1599 C CA . PHE A 1 206 ? 9.959 13.745 -4.032 1.00 92.25 206 PHE A CA 1
ATOM 1600 C C . PHE A 1 206 ? 10.251 14.966 -4.914 1.00 92.25 206 PHE A C 1
ATOM 1602 O O . PHE A 1 206 ? 11.414 15.356 -5.061 1.00 92.25 206 PHE A O 1
ATOM 1609 N N . ILE A 1 207 ? 9.224 15.622 -5.465 1.00 88.62 207 ILE A N 1
ATOM 1610 C CA . ILE A 1 207 ? 9.402 16.745 -6.398 1.00 88.62 207 ILE A CA 1
ATOM 1611 C C . ILE A 1 207 ? 10.186 17.905 -5.779 1.00 88.62 207 ILE A C 1
ATOM 1613 O O . ILE A 1 207 ? 11.068 18.471 -6.426 1.00 88.62 207 ILE A O 1
ATOM 1617 N N . GLU A 1 208 ? 9.942 18.209 -4.502 1.00 88.25 208 GLU A N 1
ATOM 1618 C CA . GLU A 1 208 ? 10.670 19.251 -3.774 1.00 88.25 208 GLU A CA 1
ATOM 1619 C C . GLU A 1 208 ? 12.179 18.954 -3.746 1.00 88.25 208 GLU A C 1
ATOM 1621 O O . GLU A 1 208 ? 13.001 19.846 -3.963 1.00 88.25 208 GLU A O 1
ATOM 1626 N N . LYS A 1 209 ? 12.561 17.686 -3.546 1.00 89.00 209 LYS A N 1
ATOM 1627 C CA . LYS A 1 209 ? 13.963 17.252 -3.544 1.00 89.00 209 LYS A CA 1
ATOM 1628 C C . LYS A 1 209 ? 14.582 17.237 -4.927 1.00 89.00 209 LYS A C 1
ATOM 1630 O O . LYS A 1 209 ? 15.737 17.629 -5.063 1.00 89.00 209 LYS A O 1
ATOM 1635 N N . LEU A 1 210 ? 13.829 16.836 -5.944 1.00 88.19 210 LEU A N 1
ATOM 1636 C CA . LEU A 1 210 ? 14.292 16.871 -7.331 1.00 88.19 210 LEU A CA 1
ATOM 1637 C C . LEU A 1 210 ? 14.602 18.301 -7.788 1.00 88.19 210 LEU A C 1
ATOM 1639 O O . LEU A 1 210 ? 15.596 18.518 -8.478 1.00 88.19 210 LEU A O 1
ATOM 1643 N N . VAL A 1 211 ? 13.780 19.274 -7.382 1.00 86.81 211 VAL A N 1
ATOM 1644 C CA . VAL A 1 211 ? 13.957 20.688 -7.746 1.00 86.81 211 VAL A CA 1
ATOM 1645 C C . VAL A 1 211 ? 15.074 21.349 -6.936 1.00 86.81 211 VAL A C 1
ATOM 1647 O O . VAL A 1 211 ? 15.906 22.049 -7.512 1.00 86.81 211 VAL A O 1
ATOM 1650 N N . ASN A 1 212 ? 15.110 21.135 -5.618 1.00 87.88 212 ASN A N 1
ATOM 1651 C CA . ASN A 1 212 ? 16.015 21.871 -4.729 1.00 87.88 212 ASN A CA 1
ATOM 1652 C C . ASN A 1 212 ? 17.401 21.221 -4.580 1.00 87.88 212 ASN A C 1
ATOM 1654 O O . ASN A 1 212 ? 18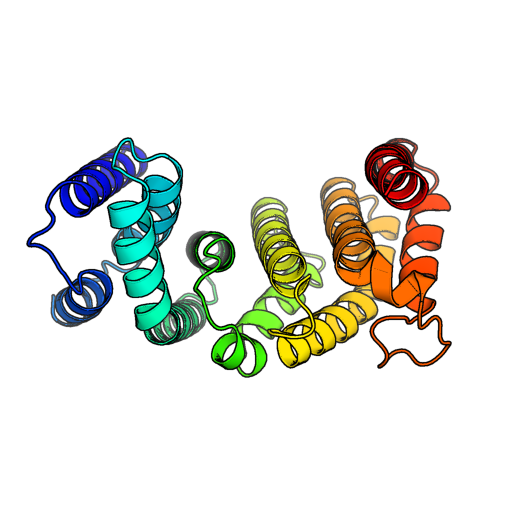.396 21.935 -4.478 1.00 87.88 212 ASN A O 1
ATOM 1658 N N . ASP A 1 213 ? 17.472 19.887 -4.595 1.00 87.75 213 ASP A N 1
ATOM 1659 C CA . ASP A 1 213 ? 18.666 19.097 -4.256 1.00 87.75 213 ASP A CA 1
ATOM 1660 C C . ASP A 1 213 ? 19.084 18.145 -5.400 1.00 87.75 213 ASP A C 1
ATOM 1662 O O . ASP A 1 213 ? 19.658 17.075 -5.158 1.00 87.75 213 ASP A O 1
ATOM 1666 N N . GLY A 1 214 ? 18.787 18.526 -6.649 1.00 85.38 214 GLY A N 1
ATOM 1667 C CA . GLY A 1 214 ? 19.060 17.737 -7.852 1.00 85.38 214 GLY A CA 1
ATOM 1668 C C . GLY A 1 214 ? 20.489 17.181 -7.896 1.00 85.38 214 GLY A C 1
ATOM 1669 O O . GLY A 1 214 ? 21.465 17.926 -7.776 1.00 85.38 214 GLY A O 1
ATOM 1670 N N . SER A 1 215 ? 20.632 15.862 -8.060 1.00 89.69 215 SER A N 1
ATOM 1671 C CA . SER A 1 215 ? 21.944 15.203 -8.086 1.00 89.69 215 SER A CA 1
ATOM 1672 C C . SER A 1 215 ? 21.981 13.943 -8.952 1.00 89.69 215 SER A C 1
ATOM 1674 O O . SER A 1 215 ? 20.969 13.275 -9.146 1.00 89.69 215 SER A O 1
ATOM 1676 N N . ASP A 1 216 ? 23.176 13.558 -9.400 1.00 87.75 216 ASP A N 1
ATOM 1677 C CA . ASP A 1 216 ? 23.386 12.314 -10.159 1.00 87.75 216 ASP A CA 1
ATOM 1678 C C . ASP A 1 216 ? 23.498 11.071 -9.253 1.00 87.75 216 ASP A C 1
ATOM 1680 O O . ASP A 1 216 ? 23.581 9.943 -9.731 1.00 87.75 216 ASP A O 1
ATOM 1684 N N . ASN A 1 217 ? 23.522 11.244 -7.926 1.00 89.06 217 ASN A N 1
ATOM 1685 C CA . ASN A 1 217 ? 23.648 10.127 -6.992 1.00 89.06 217 ASN A CA 1
ATOM 1686 C C . ASN A 1 217 ? 22.294 9.404 -6.845 1.00 89.06 217 ASN A C 1
ATOM 1688 O O . ASN A 1 217 ? 21.345 10.035 -6.377 1.00 89.06 217 ASN A O 1
ATOM 1692 N N . PRO A 1 218 ? 22.181 8.100 -7.168 1.00 85.31 218 PRO A N 1
ATOM 1693 C CA . PRO A 1 218 ? 20.922 7.353 -7.068 1.00 85.31 218 PRO A CA 1
ATOM 1694 C C . PRO A 1 218 ? 20.427 7.159 -5.628 1.00 85.31 218 PRO A C 1
ATOM 1696 O O . PRO A 1 218 ? 19.263 6.835 -5.424 1.00 85.31 218 PRO A O 1
ATOM 1699 N N . ASN A 1 219 ? 21.284 7.375 -4.624 1.00 87.31 219 ASN A N 1
ATOM 1700 C CA . ASN A 1 219 ? 20.921 7.276 -3.206 1.00 87.31 219 ASN A CA 1
ATOM 1701 C C . ASN A 1 219 ? 20.436 8.608 -2.607 1.00 87.31 219 ASN A C 1
ATOM 1703 O O . ASN A 1 219 ? 20.189 8.686 -1.407 1.00 87.31 219 ASN A O 1
ATOM 1707 N N . ASN A 1 220 ? 20.376 9.682 -3.396 1.00 90.69 220 ASN A N 1
ATOM 1708 C CA . ASN A 1 220 ? 19.806 10.955 -2.964 1.00 90.69 220 ASN A CA 1
ATOM 1709 C C . ASN A 1 220 ? 18.340 11.024 -3.408 1.00 90.69 220 ASN A C 1
ATOM 1711 O O . ASN A 1 220 ? 18.048 10.692 -4.552 1.00 90.69 220 ASN A O 1
ATOM 1715 N N . LEU A 1 221 ? 17.437 11.498 -2.545 1.00 89.81 221 LEU A N 1
ATOM 1716 C CA . LEU A 1 221 ? 16.021 11.690 -2.888 1.00 89.81 221 LEU A CA 1
ATOM 1717 C C . LEU A 1 221 ? 15.811 12.653 -4.071 1.00 89.81 221 LEU A C 1
ATOM 1719 O O . LEU A 1 221 ? 14.834 12.545 -4.800 1.00 89.81 221 LEU A O 1
ATOM 1723 N N . GLY A 1 222 ? 16.756 13.570 -4.299 1.00 88.44 222 GLY A N 1
ATOM 1724 C CA . GLY A 1 222 ? 16.788 14.449 -5.470 1.00 88.44 222 GLY A CA 1
ATOM 1725 C C . GLY A 1 222 ? 17.474 13.838 -6.698 1.00 88.44 222 GLY A C 1
ATOM 1726 O O . GLY A 1 222 ? 18.079 14.574 -7.476 1.00 88.44 222 GLY A O 1
ATOM 1727 N N . SER A 1 223 ? 17.492 12.512 -6.862 1.00 92.50 223 SER A N 1
ATOM 1728 C CA . SER A 1 223 ? 18.237 11.898 -7.967 1.00 92.50 223 SER A CA 1
ATOM 1729 C C . SER A 1 223 ? 17.578 12.125 -9.329 1.00 92.50 223 SER A C 1
ATOM 1731 O O . SER A 1 223 ? 16.395 11.839 -9.522 1.00 92.50 223 SER A O 1
ATOM 1733 N N . ILE A 1 224 ? 18.377 12.530 -10.320 1.00 89.69 224 ILE A N 1
ATOM 1734 C CA . ILE A 1 224 ? 17.936 12.683 -11.716 1.00 89.69 224 ILE A CA 1
ATOM 1735 C C . ILE A 1 224 ? 17.412 11.372 -12.324 1.00 89.69 224 ILE A C 1
ATOM 1737 O O . ILE A 1 224 ? 16.594 11.421 -13.240 1.00 89.69 224 ILE A O 1
ATOM 1741 N N . HIS A 1 225 ? 17.790 10.211 -11.777 1.00 91.12 225 HIS A N 1
ATOM 1742 C CA . HIS A 1 225 ? 17.286 8.901 -12.209 1.00 91.12 225 HIS A CA 1
ATOM 1743 C C . HIS A 1 225 ? 15.752 8.806 -12.131 1.00 91.12 225 HIS A C 1
ATOM 1745 O O . HIS A 1 225 ? 15.130 8.137 -12.955 1.00 91.12 225 HIS A O 1
ATOM 1751 N N . THR A 1 226 ? 15.106 9.528 -11.205 1.00 90.25 226 THR A N 1
ATOM 1752 C CA . THR A 1 226 ? 13.636 9.624 -11.178 1.00 90.25 226 THR A CA 1
ATOM 1753 C C . THR A 1 226 ? 13.098 10.263 -12.461 1.00 90.25 226 THR A C 1
ATOM 1755 O O . THR A 1 226 ? 12.115 9.788 -13.024 1.00 90.25 226 THR A O 1
ATOM 1758 N N . LEU A 1 227 ? 13.767 11.299 -12.979 1.00 87.69 227 LEU A N 1
ATOM 1759 C CA . LEU A 1 227 ? 13.397 11.929 -14.248 1.00 87.69 227 LEU A CA 1
ATOM 1760 C C . LEU A 1 227 ? 13.680 11.010 -15.441 1.00 87.69 227 LEU A C 1
ATOM 1762 O O . LEU A 1 227 ? 12.912 11.014 -16.397 1.00 87.69 227 LEU A O 1
ATOM 1766 N N . GLU A 1 228 ? 14.729 10.189 -15.390 1.00 88.19 228 GLU A N 1
ATOM 1767 C CA . GLU A 1 228 ? 15.002 9.187 -16.429 1.00 88.19 228 GLU A CA 1
ATOM 1768 C C . GLU A 1 228 ? 13.876 8.149 -16.535 1.00 88.19 228 GLU A C 1
ATOM 1770 O O . GLU A 1 228 ? 13.464 7.808 -17.646 1.00 88.19 228 GLU A O 1
ATOM 1775 N N . LEU A 1 229 ? 13.308 7.707 -15.405 1.00 88.19 229 LEU A N 1
ATOM 1776 C CA . LEU A 1 229 ? 12.119 6.845 -15.400 1.00 88.19 229 LEU A CA 1
ATOM 1777 C C . LEU A 1 229 ? 10.904 7.534 -16.037 1.00 88.19 229 LEU A C 1
ATOM 1779 O O . LEU A 1 229 ? 10.171 6.911 -16.805 1.00 88.19 229 LEU A O 1
ATOM 1783 N N . LEU A 1 230 ? 10.703 8.828 -15.781 1.00 86.56 230 LEU A N 1
ATOM 1784 C CA . LEU A 1 230 ? 9.635 9.596 -16.430 1.00 86.56 230 LEU A CA 1
ATOM 1785 C C . LEU A 1 230 ? 9.873 9.765 -17.937 1.00 86.56 230 LEU A C 1
ATOM 1787 O O . LEU A 1 230 ? 8.935 9.676 -18.730 1.00 86.56 230 LEU A O 1
ATOM 1791 N N . LEU A 1 231 ? 11.122 9.977 -18.357 1.00 84.56 231 LEU A N 1
ATOM 1792 C CA . LEU A 1 231 ? 11.490 10.060 -19.772 1.00 84.56 231 LEU A CA 1
ATOM 1793 C C . LEU A 1 231 ? 11.282 8.725 -20.489 1.00 84.56 231 LEU A C 1
ATOM 1795 O O . LEU A 1 231 ? 10.836 8.719 -21.636 1.00 84.56 231 LEU A O 1
ATOM 1799 N N . LEU A 1 232 ? 11.539 7.604 -19.813 1.00 84.81 232 LEU A N 1
ATOM 1800 C CA . LEU A 1 232 ? 11.241 6.267 -20.322 1.00 84.81 232 LEU A CA 1
ATOM 1801 C C . LEU A 1 232 ? 9.741 6.106 -20.616 1.00 84.81 232 LEU A C 1
ATOM 1803 O O . LEU A 1 232 ? 9.373 5.649 -21.700 1.00 84.81 232 LEU A O 1
ATOM 1807 N N . LEU A 1 233 ? 8.871 6.555 -19.703 1.00 83.19 233 LEU A N 1
ATOM 1808 C CA . LEU A 1 233 ? 7.419 6.575 -19.922 1.00 83.19 233 LEU A CA 1
ATOM 1809 C C . LEU A 1 233 ? 7.023 7.503 -21.077 1.00 83.19 233 LEU A C 1
ATOM 1811 O O . LEU A 1 233 ? 6.198 7.139 -21.914 1.00 83.19 233 LEU A O 1
ATOM 1815 N N . ALA A 1 234 ? 7.619 8.696 -21.145 1.00 76.88 234 ALA A N 1
ATOM 1816 C CA . ALA A 1 234 ? 7.337 9.679 -22.189 1.00 76.88 234 ALA A CA 1
ATOM 1817 C C . ALA A 1 234 ? 7.779 9.204 -23.586 1.00 76.88 234 ALA A C 1
ATOM 1819 O O . ALA A 1 234 ? 7.137 9.534 -24.586 1.00 76.88 234 ALA A O 1
ATOM 1820 N N . GLY A 1 235 ? 8.857 8.420 -23.657 1.00 72.56 235 GLY A N 1
ATOM 1821 C CA . GLY A 1 235 ? 9.369 7.810 -24.882 1.00 72.56 235 GLY A CA 1
ATOM 1822 C C . GLY A 1 235 ? 8.541 6.623 -25.381 1.00 72.56 235 GLY A C 1
ATOM 1823 O O . GLY A 1 235 ? 8.675 6.244 -26.545 1.00 72.56 235 GLY A O 1
ATOM 1824 N N . HIS A 1 236 ? 7.664 6.054 -24.546 1.00 72.81 236 HIS A N 1
ATOM 1825 C CA . HIS A 1 236 ? 6.821 4.927 -24.935 1.00 72.81 236 HIS A CA 1
ATOM 1826 C C . HIS A 1 236 ? 5.864 5.322 -26.066 1.00 72.81 236 HIS A C 1
ATOM 1828 O O . HIS A 1 236 ? 5.294 6.414 -26.058 1.00 72.81 236 HIS A O 1
ATOM 1834 N N . HIS A 1 237 ? 5.674 4.444 -27.058 1.00 64.25 237 HIS A N 1
ATOM 1835 C CA . HIS A 1 237 ? 4.903 4.757 -28.268 1.00 64.25 237 HIS A CA 1
ATOM 1836 C C . HIS A 1 237 ? 3.402 4.959 -28.009 1.00 64.25 237 HIS A C 1
ATOM 1838 O O . HIS A 1 237 ? 2.758 5.695 -28.765 1.00 64.25 237 HIS A O 1
ATOM 1844 N N . ASP A 1 238 ? 2.864 4.383 -26.934 1.00 63.00 238 ASP A N 1
ATOM 1845 C CA . ASP A 1 238 ? 1.449 4.483 -26.571 1.00 63.00 238 ASP A CA 1
ATOM 1846 C C . ASP A 1 238 ? 1.084 5.857 -25.976 1.00 63.00 238 ASP A C 1
ATOM 1848 O O . ASP A 1 238 ? 1.769 6.405 -25.113 1.00 63.00 238 ASP A O 1
ATOM 1852 N N . TYR A 1 239 ? -0.019 6.434 -26.453 1.00 59.59 239 TYR A N 1
ATOM 1853 C CA . TYR A 1 239 ? -0.508 7.739 -26.014 1.00 59.59 239 TYR A CA 1
ATOM 1854 C C . TYR A 1 239 ? -1.123 7.711 -24.609 1.00 59.59 239 TYR A C 1
ATOM 1856 O O . TYR A 1 239 ? -1.060 8.725 -23.923 1.00 59.59 239 TYR A O 1
ATOM 1864 N N . SER A 1 240 ? -1.675 6.582 -24.157 1.00 60.16 240 SER A N 1
ATOM 1865 C CA . SER A 1 240 ? -2.314 6.447 -22.837 1.00 60.16 240 SER A CA 1
ATOM 1866 C C . SER A 1 240 ? -1.329 6.668 -21.682 1.00 60.16 240 SER A C 1
ATOM 1868 O O . SER A 1 240 ? -1.609 7.444 -20.768 1.00 60.16 240 SER A O 1
ATOM 1870 N N . VAL A 1 241 ? -0.134 6.080 -21.782 1.00 60.00 241 VAL A N 1
ATOM 1871 C CA . VAL A 1 241 ? 0.961 6.230 -20.808 1.00 60.00 241 VAL A CA 1
ATOM 1872 C C . VAL A 1 241 ? 1.469 7.677 -20.767 1.00 60.00 241 VAL A C 1
ATOM 1874 O O . VAL A 1 241 ? 1.641 8.255 -19.694 1.00 60.00 241 VAL A O 1
ATOM 1877 N N . ARG A 1 242 ? 1.626 8.308 -21.938 1.00 59.84 242 ARG A N 1
ATOM 1878 C CA . ARG A 1 242 ? 2.032 9.720 -22.046 1.00 59.84 242 ARG A CA 1
ATOM 1879 C C . ARG A 1 242 ? 0.975 10.678 -21.505 1.00 59.84 242 ARG A C 1
ATOM 1881 O O . ARG A 1 242 ? 1.318 11.681 -20.888 1.00 59.84 242 ARG A O 1
ATOM 1888 N N . LEU A 1 243 ? -0.301 10.383 -21.744 1.00 55.41 243 LEU A N 1
ATOM 1889 C CA . LEU A 1 243 ? -1.416 11.197 -21.278 1.00 55.41 243 LEU A CA 1
ATOM 1890 C C . LEU A 1 243 ? -1.495 11.182 -19.748 1.00 55.41 243 LEU A C 1
ATOM 1892 O O . LEU A 1 243 ? -1.663 12.242 -19.157 1.00 55.41 243 LEU A O 1
ATOM 1896 N N . PHE A 1 244 ? -1.297 10.026 -19.107 1.00 60.06 244 PHE A N 1
ATOM 1897 C CA . PHE A 1 244 ? -1.235 9.933 -17.645 1.00 60.06 244 PHE A CA 1
ATOM 1898 C C . PHE A 1 244 ? -0.108 10.807 -17.073 1.00 60.06 244 PHE A C 1
ATOM 1900 O O . PHE A 1 244 ? -0.344 11.622 -16.184 1.00 60.06 244 PHE A O 1
ATOM 1907 N N . LEU A 1 245 ? 1.091 10.730 -17.655 1.00 60.53 245 LEU A N 1
ATOM 1908 C CA . LEU A 1 245 ? 2.229 11.563 -17.259 1.00 60.53 245 LEU A CA 1
ATOM 1909 C C . LEU A 1 245 ? 1.944 13.069 -17.427 1.00 60.53 245 LEU A C 1
ATOM 1911 O O . LEU A 1 245 ? 2.226 13.856 -16.529 1.00 60.53 245 LEU A O 1
ATOM 1915 N N . LEU A 1 246 ? 1.330 13.470 -18.545 1.00 59.19 246 LEU A N 1
ATOM 1916 C CA . LEU A 1 246 ? 0.958 14.863 -18.824 1.00 59.19 246 LEU A CA 1
ATOM 1917 C C . LEU A 1 246 ? -0.141 15.396 -17.895 1.00 59.19 246 LEU A C 1
ATOM 1919 O O . LEU A 1 246 ? -0.054 16.543 -17.468 1.00 59.19 246 LEU A O 1
ATOM 1923 N N . TYR A 1 247 ? -1.166 14.600 -17.583 1.00 59.94 247 TYR A N 1
ATOM 1924 C CA . TYR A 1 247 ? -2.249 15.027 -16.690 1.00 59.94 247 TYR A CA 1
ATOM 1925 C C . TYR A 1 247 ? -1.771 15.220 -15.251 1.00 59.94 247 TYR A C 1
ATOM 1927 O O . TYR A 1 247 ? -2.191 16.178 -14.602 1.00 59.94 247 TYR A O 1
ATOM 1935 N N . THR A 1 248 ? -0.906 14.328 -14.770 1.00 57.09 248 THR A N 1
ATOM 1936 C CA . THR A 1 248 ? -0.488 14.312 -13.361 1.00 57.09 248 THR A CA 1
ATOM 1937 C C . THR A 1 248 ? 0.595 15.377 -13.116 1.00 57.09 248 THR A C 1
ATOM 1939 O O . THR A 1 248 ? 0.379 16.293 -12.323 1.00 57.09 248 THR A O 1
ATOM 1942 N N . LEU A 1 249 ? 1.631 15.456 -13.970 1.00 57.66 249 LEU A N 1
ATOM 1943 C CA . LEU A 1 249 ? 2.665 16.503 -13.870 1.00 57.66 249 LEU A CA 1
ATOM 1944 C C . LEU A 1 249 ? 2.149 17.928 -14.137 1.00 57.66 249 LEU A C 1
ATOM 1946 O O . LEU A 1 249 ? 2.627 18.879 -13.519 1.00 57.66 249 LEU A O 1
ATOM 1950 N N . HIS A 1 250 ? 1.181 18.118 -15.046 1.00 56.22 250 HIS A N 1
ATOM 1951 C CA . HIS A 1 250 ? 0.619 19.455 -15.290 1.00 56.22 250 HIS A CA 1
ATOM 1952 C C . HIS A 1 250 ? -0.149 19.981 -14.071 1.00 56.22 250 HIS A C 1
ATOM 1954 O O . HIS A 1 250 ? -0.220 21.194 -13.883 1.00 56.22 250 HIS A O 1
ATOM 1960 N N . ARG A 1 251 ? -0.727 19.110 -13.235 1.00 53.47 251 ARG A N 1
ATOM 1961 C CA . ARG A 1 251 ? -1.420 19.542 -12.016 1.00 53.47 251 ARG A CA 1
ATOM 1962 C C . ARG A 1 251 ? -0.434 20.117 -10.996 1.00 53.47 251 ARG A C 1
ATOM 1964 O O . ARG A 1 251 ? -0.702 21.176 -10.435 1.00 53.47 251 ARG A O 1
ATOM 1971 N N . ASP A 1 252 ? 0.721 19.481 -10.835 1.00 47.31 252 ASP A N 1
ATOM 1972 C CA . ASP A 1 252 ? 1.602 19.749 -9.696 1.00 47.31 252 ASP A CA 1
ATOM 1973 C C . ASP A 1 252 ? 2.723 20.761 -10.021 1.00 47.31 252 ASP A C 1
ATOM 1975 O O . ASP A 1 252 ? 3.047 21.617 -9.193 1.00 47.31 252 ASP A O 1
ATOM 1979 N N . VAL A 1 253 ? 3.213 20.820 -11.271 1.00 49.41 253 VAL A N 1
ATOM 1980 C CA . VAL A 1 253 ? 4.125 21.898 -11.731 1.00 49.41 253 VAL A CA 1
ATOM 1981 C C . VAL A 1 253 ? 3.432 23.269 -11.732 1.00 49.41 253 VAL A C 1
ATOM 1983 O O . VAL A 1 253 ? 4.079 24.302 -11.534 1.00 49.41 253 VAL A O 1
ATOM 1986 N N . PHE A 1 254 ? 2.109 23.305 -11.920 1.00 41.47 254 PHE A N 1
ATOM 1987 C CA . PHE A 1 254 ? 1.335 24.545 -11.826 1.00 41.47 254 PHE A CA 1
ATOM 1988 C C . PHE A 1 254 ? 1.212 25.036 -10.375 1.00 41.47 254 PHE A C 1
ATOM 1990 O O . PHE A 1 254 ? 1.238 26.242 -10.145 1.00 41.47 254 PHE A O 1
ATOM 1997 N N . PHE A 1 255 ? 1.141 24.129 -9.394 1.00 42.69 255 PHE A N 1
ATOM 1998 C CA . PHE A 1 255 ? 1.085 24.477 -7.968 1.00 42.69 255 PHE A CA 1
ATOM 1999 C C . PHE A 1 255 ? 2.425 24.998 -7.426 1.00 42.69 255 PHE A C 1
ATOM 2001 O O . PHE A 1 255 ? 2.434 25.965 -6.664 1.00 42.69 255 PHE A O 1
ATOM 2008 N N . LEU A 1 256 ? 3.551 24.439 -7.883 1.00 42.38 256 LEU A N 1
ATOM 2009 C CA . LEU A 1 256 ? 4.900 24.907 -7.526 1.00 42.38 256 LEU A CA 1
ATOM 2010 C C . LEU A 1 256 ? 5.270 26.270 -8.136 1.00 42.38 256 LEU A C 1
ATOM 2012 O O . LEU A 1 256 ? 6.136 26.956 -7.609 1.00 42.38 256 LEU A O 1
ATOM 2016 N N . ASN A 1 257 ? 4.617 26.692 -9.225 1.00 34.62 257 ASN A N 1
ATOM 2017 C CA . ASN A 1 257 ? 4.804 28.036 -9.793 1.00 34.62 257 ASN A CA 1
ATOM 2018 C C . ASN A 1 257 ? 3.910 29.112 -9.144 1.00 34.62 257 ASN A C 1
ATOM 2020 O O . ASN A 1 257 ? 4.067 30.293 -9.457 1.00 34.62 257 ASN A O 1
ATOM 2024 N N . PHE A 1 258 ? 2.968 28.728 -8.275 1.00 35.12 258 PHE A N 1
ATOM 2025 C CA . PHE A 1 258 ? 1.981 29.636 -7.669 1.00 35.12 258 PHE A CA 1
ATOM 2026 C C . PHE A 1 258 ? 1.921 29.590 -6.130 1.00 35.12 258 PHE A C 1
ATOM 2028 O O . PHE A 1 258 ? 1.016 30.199 -5.554 1.00 35.12 258 PHE A O 1
ATOM 2035 N N . SER A 1 259 ? 2.881 28.935 -5.473 1.00 35.12 259 SER A N 1
ATOM 2036 C CA . SER A 1 259 ? 3.075 28.962 -4.010 1.00 35.12 259 SER A CA 1
ATOM 2037 C C . SER A 1 259 ? 4.384 29.662 -3.664 1.00 35.12 259 SER A C 1
ATOM 2039 O O . SER A 1 259 ? 4.403 30.399 -2.653 1.00 35.12 259 SER A O 1
#

Sequence (259 aa):
VADATATQLCLALADLYIQVPEWNNWVAELLNRFSALEGDRTRMLLTLLRVFPEEVQYSKVGENRRNEIRNELAASGASVFSYLSQVLEGYASDQDMIKKVLLCMSCYLQNPALSTDFLASSPLLSTVFQILAAPNVPSCLHDAATECIVSALIRAEDYQTHQALAMNLQTAVYQLHDAFNSAVALEDMDKLQNFARVFVELAESFIEKLVNDGSDNPNNLGSIHTLELLLLLAGHHDYSVRLFLLYTLHRDVFFLNFS

pLDDT: mean 87.12, std 12.45, range [34.62, 97.31]

Mean predicted aligned error: 6.36 Å

Solvent-accessible surface area (backbone atoms only — not comparable to full-atom values): 14183 Å² total; per-residue (Å²): 112,70,65,62,54,49,51,53,51,36,47,54,50,38,54,51,50,75,72,36,83,88,64,73,68,57,68,61,51,46,58,54,53,60,71,71,46,92,70,95,51,63,72,60,51,47,50,36,62,28,46,36,55,54,47,54,74,73,48,91,66,56,70,68,60,43,49,53,50,44,46,52,51,25,73,42,40,63,62,50,52,53,49,46,49,54,47,43,69,75,35,73,86,39,64,68,58,46,33,47,44,34,45,28,53,21,42,53,42,68,41,88,64,42,78,51,67,63,55,53,74,36,68,60,57,58,51,40,52,51,50,58,48,39,88,86,54,55,65,76,46,37,52,26,30,39,51,26,52,40,29,46,34,62,53,21,40,53,39,87,83,26,43,67,40,36,55,52,49,53,54,53,57,64,67,38,54,63,38,51,53,50,29,59,76,66,67,37,61,72,57,48,52,43,51,50,51,46,53,50,41,49,43,62,38,30,38,71,35,41,73,75,54,58,36,89,49,79,90,42,80,10,21,51,65,53,56,52,54,52,48,52,46,59,68,44,89,55,62,68,59,35,48,52,54,52,59,54,50,56,58,51,60,54,49,70,76,72,111

InterPro domains:
  IPR011989 Armadillo-like helical [G3DSA:1.25.10.10] (2-251)
  IPR013598 Exportin-1/Importin-beta-like [PF08389] (7-149)
  IPR016024 Armadillo-type fold [SSF48371] (6-212)
  IPR051345 Importin beta-like nuclear transport receptors [PTHR12363] (5-241)
  IPR057941 Transportin-3/Importin-13, second TPR domain [PF24138] (187-241)

Foldseek 3Di:
DVVVVLLVVLLVVLLVQLPDLVDALVLVVLVVVQVPDPDDPLVSNLSNLLVNLVCLVVDPDDPVSSVVVLLRLQVCVLVLVVSLVVQCVVCVPPLVSLLSSLSSLLSNLLRLNHQCPSVLVDCNLVVLLVLLLDLPRDLSSNVSSLSSLLSLLLSCLVCVRHVSSLLSSLVSLLVSPVSLVSCLVVVVVSSVLSNLSNLLSLCLSLVVCLVPVQDCDSSGSNHCSSVVSVVVQCPDPDVVSVVVSCVSVVVVVVVVVVD

Secondary structure (DSSP, 8-state):
-HHHHHHHHHHHHHHHHHH-TT---HHHHHHHHHHHSSS--HHHHHHHHHHHHHHHHH--S-HHHHHHHHHHHHHHHHHHHHHHHHHHHHTTT-HHHHHHHHHHHHHHHT-TT---HHHHHSHHHHHHHHHHH-TT--HHHHHHHHHHHHHHHHHHSSTTTSHHHHHHHHHHHHTTHHHHHHHHHTT-HHHHHHHHHHHHHHHHHTHHHHHHS-BS-TTSTTBTHHHHHHHHHHHSS-HHHHHHHHHHHHHHHHHHT--

Radius of gyration: 19.43 Å; Cα contacts (8 Å, |Δi|>4): 279; chains: 1; bounding box: 46×52×54 Å